Protein AF-A0A377CZT5-F1 (afdb_monomer_lite)

InterPro domains:
  IPR037952 Sensor histidine kinase TorS, sensor domain [PF21689] (36-203)
  IPR037952 Sensor histidine kinase TorS, sensor domain [cd16172] (36-197)
  IPR038188 TorS, sensor domain superfamily [G3DSA:1.20.58.920] (28-210)

Structure (mmCIF, N/CA/C/O backbone):
data_AF-A0A377CZT5-F1
#
_entry.id   AF-A0A377CZT5-F1
#
loop_
_atom_site.group_PDB
_atom_site.id
_atom_site.type_symbol
_atom_site.label_atom_id
_atom_site.label_alt_id
_atom_site.label_comp_id
_atom_site.label_asym_id
_atom_site.label_entity_id
_atom_site.label_seq_id
_atom_site.pdbx_PDB_ins_code
_atom_site.Cartn_x
_atom_site.Cartn_y
_atom_site.Cartn_z
_atom_site.occupancy
_atom_site.B_iso_or_equiv
_atom_site.auth_seq_id
_atom_site.auth_comp_id
_atom_site.auth_asym_id
_atom_site.auth_atom_id
_atom_site.pdbx_PDB_model_num
ATOM 1 N N . MET A 1 1 ? 57.736 29.768 -57.135 1.00 32.84 1 MET A N 1
ATOM 2 C CA . MET A 1 1 ? 56.485 30.402 -57.601 1.00 32.84 1 MET A CA 1
ATOM 3 C C . MET A 1 1 ? 55.458 29.306 -57.794 1.00 32.84 1 MET A C 1
ATOM 5 O O . MET A 1 1 ? 55.763 28.310 -58.433 1.00 32.84 1 MET A O 1
ATOM 9 N N . VAL A 1 2 ? 54.318 29.454 -57.130 1.00 37.72 2 VAL A N 1
ATOM 10 C CA . VAL A 1 2 ? 53.234 28.471 -57.037 1.00 37.72 2 VAL A CA 1
ATOM 11 C C . VAL A 1 2 ? 52.466 28.417 -58.359 1.00 37.72 2 VAL A C 1
ATOM 13 O O . VAL A 1 2 ? 52.084 29.463 -58.876 1.00 37.72 2 VAL A O 1
ATOM 16 N N . GLN A 1 3 ? 52.211 27.211 -58.870 1.00 33.25 3 GLN A N 1
ATOM 17 C CA . GLN A 1 3 ? 51.124 26.927 -59.812 1.00 33.25 3 GLN A CA 1
ATOM 18 C C . GLN A 1 3 ? 50.383 25.644 -59.387 1.00 33.25 3 GLN A C 1
ATOM 20 O O . GLN A 1 3 ? 50.970 24.809 -58.696 1.00 33.25 3 GLN A O 1
ATOM 25 N N . PRO A 1 4 ? 49.080 25.535 -59.705 1.00 43.62 4 PRO A N 1
ATOM 26 C CA . PRO A 1 4 ? 48.096 24.842 -58.880 1.00 43.62 4 PRO A CA 1
ATOM 27 C C . PRO A 1 4 ? 47.829 23.407 -59.355 1.00 43.62 4 PRO A C 1
ATOM 29 O O . PRO A 1 4 ? 47.698 23.153 -60.550 1.00 43.62 4 PRO A O 1
ATOM 32 N N . ALA A 1 5 ? 47.681 22.469 -58.417 1.00 37.25 5 ALA A N 1
ATOM 33 C CA . ALA A 1 5 ? 47.227 21.115 -58.719 1.00 37.25 5 ALA A CA 1
ATOM 34 C C . ALA A 1 5 ? 45.703 21.008 -58.532 1.00 37.25 5 ALA A C 1
ATOM 36 O O . ALA A 1 5 ? 45.188 21.001 -57.418 1.00 37.25 5 ALA A O 1
ATOM 37 N N . LEU A 1 6 ? 45.024 20.995 -59.681 1.00 31.48 6 LEU A N 1
ATOM 38 C CA . LEU A 1 6 ? 43.717 20.419 -60.017 1.00 31.48 6 LEU A CA 1
ATOM 39 C C . LEU A 1 6 ? 42.903 19.743 -58.895 1.00 31.48 6 LEU A C 1
ATOM 41 O O . LEU A 1 6 ? 43.259 18.692 -58.368 1.00 31.48 6 LEU A O 1
ATOM 45 N N . TYR A 1 7 ? 41.706 20.289 -58.674 1.00 33.28 7 TYR A N 1
ATOM 46 C CA . TYR A 1 7 ? 40.573 19.596 -58.067 1.00 33.28 7 TYR A CA 1
ATOM 47 C C . TYR A 1 7 ? 40.138 18.420 -58.962 1.00 33.28 7 TYR A C 1
ATOM 49 O O . TYR A 1 7 ? 39.712 18.628 -60.097 1.00 33.28 7 TYR A O 1
ATOM 57 N N . GLN A 1 8 ? 40.226 17.192 -58.446 1.00 35.06 8 GLN A N 1
ATOM 58 C CA . GLN A 1 8 ? 39.554 16.011 -58.997 1.00 35.06 8 GLN A CA 1
ATOM 59 C C . GLN A 1 8 ? 38.383 15.629 -58.073 1.00 35.06 8 GLN A C 1
ATOM 61 O O . GLN A 1 8 ? 38.626 15.238 -56.928 1.00 35.06 8 GLN A O 1
ATOM 66 N N . PRO A 1 9 ? 37.117 15.713 -58.522 1.00 40.75 9 PRO A N 1
ATOM 67 C CA . PRO A 1 9 ? 35.989 15.165 -57.783 1.00 40.75 9 PRO A CA 1
ATOM 68 C C . PRO A 1 9 ? 35.895 13.661 -58.073 1.00 40.75 9 PRO A C 1
ATOM 70 O O . PRO A 1 9 ? 35.812 13.261 -59.231 1.00 40.75 9 PRO A O 1
ATOM 73 N N . GLY A 1 10 ? 35.903 12.816 -57.036 1.00 40.91 10 GLY A N 1
ATOM 74 C CA . GLY A 1 10 ? 35.567 11.389 -57.190 1.00 40.91 10 GLY A CA 1
ATOM 75 C C . GLY A 1 10 ? 36.453 10.367 -56.474 1.00 40.91 10 GLY A C 1
ATOM 76 O O . GLY A 1 10 ? 36.227 9.170 -56.632 1.00 40.91 10 GLY A O 1
ATOM 77 N N . GLY A 1 11 ? 37.435 10.776 -55.669 1.00 32.53 11 GLY A N 1
ATOM 78 C CA . GLY A 1 11 ? 38.214 9.830 -54.865 1.00 32.53 11 GLY A CA 1
ATOM 79 C C . GLY A 1 11 ? 37.442 9.376 -53.626 1.00 32.53 11 GLY A C 1
ATOM 80 O O . GLY A 1 11 ? 37.364 10.125 -52.653 1.00 32.53 11 GLY A O 1
ATOM 81 N N . LYS A 1 12 ? 36.899 8.149 -53.623 1.00 44.44 12 LYS A N 1
ATOM 82 C CA . LYS A 1 12 ? 36.539 7.465 -52.370 1.00 44.44 12 LYS A CA 1
ATOM 83 C C . LYS A 1 12 ? 37.802 7.434 -51.506 1.00 44.44 12 LYS A C 1
ATOM 85 O O . LYS A 1 12 ? 38.770 6.771 -51.876 1.00 44.44 12 LYS A O 1
ATOM 90 N N . ARG A 1 13 ? 37.827 8.196 -50.407 1.00 50.91 13 ARG A N 1
ATOM 91 C CA . ARG A 1 13 ? 38.933 8.149 -49.443 1.00 50.91 13 ARG A CA 1
ATOM 92 C C . ARG A 1 13 ? 39.043 6.703 -48.965 1.00 50.91 13 ARG A C 1
ATOM 94 O O . ARG A 1 13 ? 38.102 6.188 -48.371 1.00 50.91 13 ARG A O 1
ATOM 101 N N . GLN A 1 14 ? 40.156 6.041 -49.264 1.00 46.41 14 GLN A N 1
ATOM 102 C CA . GLN A 1 14 ? 40.489 4.765 -48.640 1.00 46.41 14 GLN A CA 1
ATOM 103 C C . GLN A 1 14 ? 40.812 5.078 -47.176 1.00 46.41 14 GLN A C 1
ATOM 105 O O . GLN A 1 14 ? 41.935 5.463 -46.860 1.00 46.41 14 GLN A O 1
ATOM 110 N N . HIS A 1 15 ? 39.807 5.027 -46.302 1.00 53.25 15 HIS A N 1
ATOM 111 C CA . HIS A 1 15 ? 40.033 5.132 -44.865 1.00 53.25 15 HIS A CA 1
ATOM 112 C C . HIS A 1 15 ? 40.860 3.917 -44.433 1.00 53.25 15 HIS A C 1
ATOM 114 O O . HIS A 1 15 ? 40.462 2.773 -44.654 1.00 53.25 15 HIS A O 1
ATOM 120 N N . SER A 1 16 ? 42.036 4.166 -43.852 1.00 57.94 16 SER A N 1
ATOM 121 C CA . SER A 1 16 ? 42.823 3.123 -43.198 1.00 57.94 16 SER A CA 1
ATOM 122 C C . SER A 1 16 ? 41.981 2.490 -42.089 1.00 57.94 16 SER A C 1
ATOM 124 O O . SER A 1 16 ? 41.219 3.190 -41.419 1.00 57.94 16 SER A O 1
ATOM 126 N N . GLY A 1 17 ? 42.129 1.182 -41.852 1.00 59.97 17 GLY A N 1
ATOM 127 C CA . GLY A 1 17 ? 41.406 0.494 -40.776 1.00 59.97 17 GLY A CA 1
ATOM 128 C C . GLY A 1 17 ? 41.559 1.207 -39.427 1.00 59.97 17 GLY A C 1
ATOM 129 O O . GLY A 1 17 ? 40.585 1.355 -38.699 1.00 59.97 17 GLY A O 1
ATOM 130 N N . ILE A 1 18 ? 42.746 1.755 -39.141 1.00 60.56 18 ILE A N 1
ATOM 131 C CA . ILE A 1 18 ? 43.045 2.504 -37.909 1.00 60.56 18 ILE A CA 1
ATOM 132 C C . ILE A 1 18 ? 42.236 3.813 -37.817 1.00 60.56 18 ILE A C 1
ATOM 134 O O . ILE A 1 18 ? 41.710 4.123 -36.747 1.00 60.56 18 ILE A O 1
ATOM 138 N N . ASP A 1 19 ? 42.069 4.540 -38.927 1.00 62.62 19 ASP A N 1
ATOM 139 C CA . ASP A 1 19 ? 41.274 5.777 -38.965 1.00 62.62 19 ASP A CA 1
ATOM 140 C C . ASP A 1 19 ? 39.783 5.471 -38.765 1.00 62.62 19 ASP A C 1
ATOM 142 O O . ASP A 1 19 ? 39.106 6.131 -37.980 1.00 62.62 19 ASP A O 1
ATOM 146 N N . SER A 1 20 ? 39.289 4.392 -39.384 1.00 63.91 20 SER A N 1
ATOM 147 C CA . SER A 1 20 ? 37.902 3.940 -39.231 1.00 63.91 20 SER A CA 1
ATOM 148 C C . SER A 1 20 ? 37.577 3.465 -37.804 1.00 63.91 20 SER A C 1
ATOM 150 O O . SER A 1 20 ? 36.476 3.710 -37.305 1.00 63.91 20 SER A O 1
ATOM 152 N N . TYR A 1 21 ? 38.520 2.814 -37.108 1.00 67.50 21 TYR A N 1
ATOM 153 C CA . TYR A 1 21 ? 38.338 2.410 -35.707 1.00 67.50 21 TYR A CA 1
ATOM 154 C C . TYR A 1 21 ? 38.273 3.608 -34.757 1.00 67.50 21 TYR A C 1
ATOM 156 O O . TYR A 1 21 ? 37.441 3.615 -33.849 1.00 67.50 21 TYR A O 1
ATOM 164 N N . HIS A 1 22 ? 39.115 4.624 -34.944 1.00 70.06 22 HIS A N 1
ATOM 165 C CA . HIS A 1 22 ? 39.090 5.812 -34.089 1.00 70.06 22 HIS A CA 1
ATOM 166 C C . HIS A 1 22 ? 37.869 6.700 -34.340 1.00 70.06 22 HIS A C 1
ATOM 168 O O . HIS A 1 22 ? 37.322 7.263 -33.389 1.00 70.06 22 HIS A O 1
ATOM 174 N N . GLU A 1 23 ? 37.430 6.801 -35.593 1.00 72.38 23 GLU A N 1
ATOM 175 C CA . GLU A 1 23 ? 36.318 7.662 -35.993 1.00 72.38 23 GLU A CA 1
ATOM 176 C C . GLU A 1 23 ? 34.946 7.031 -35.689 1.00 72.38 23 GLU A C 1
ATOM 178 O O . GLU A 1 23 ? 34.038 7.738 -35.251 1.00 72.38 23 GLU A O 1
ATOM 183 N N . TYR A 1 24 ? 34.809 5.702 -35.810 1.00 71.44 24 TYR A N 1
ATOM 184 C CA . TYR A 1 24 ? 33.517 5.012 -35.666 1.00 71.44 24 TYR A CA 1
ATOM 185 C C . TYR A 1 24 ? 33.517 3.869 -34.637 1.00 71.44 24 TYR A C 1
ATOM 187 O O . TYR A 1 24 ? 32.561 3.742 -33.872 1.00 71.44 24 TYR A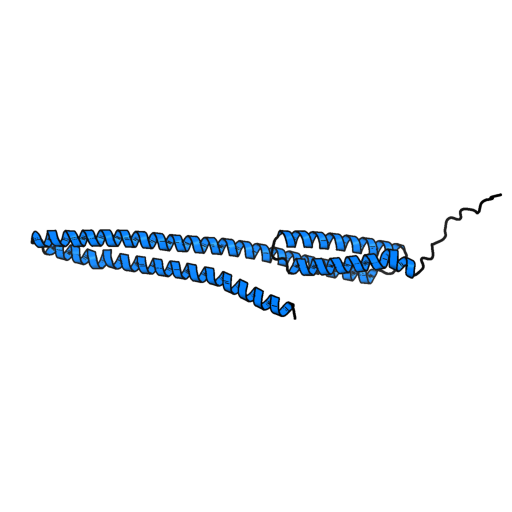 O 1
ATOM 195 N N . GLY A 1 25 ? 34.589 3.078 -34.532 1.00 69.38 25 GLY A N 1
ATOM 196 C CA . GLY A 1 25 ? 34.663 1.919 -33.622 1.00 69.38 25 GLY A CA 1
ATOM 197 C C . GLY A 1 25 ? 34.716 2.274 -32.127 1.00 69.38 25 GLY A C 1
ATOM 198 O O . GLY A 1 25 ? 33.894 1.810 -31.335 1.00 69.38 25 GLY A O 1
ATOM 199 N N . ALA A 1 26 ? 35.638 3.150 -31.723 1.00 71.69 26 ALA A N 1
ATOM 200 C CA . ALA A 1 26 ? 35.791 3.574 -30.328 1.00 71.69 26 ALA A CA 1
ATOM 201 C C . ALA A 1 26 ? 34.537 4.285 -29.757 1.00 71.69 26 ALA A C 1
ATOM 203 O O . ALA A 1 26 ? 34.182 4.053 -28.592 1.00 71.69 26 ALA A O 1
ATOM 204 N N . PRO A 1 27 ? 33.816 5.122 -30.531 1.00 74.75 27 PRO A N 1
ATOM 205 C CA . PRO A 1 27 ? 32.513 5.645 -30.127 1.00 74.75 27 PRO A CA 1
ATOM 206 C C . PRO A 1 27 ? 31.440 4.571 -29.898 1.00 74.75 27 PRO A C 1
ATOM 208 O O . PRO A 1 27 ? 30.701 4.689 -28.916 1.00 74.75 27 PRO A O 1
ATOM 211 N N . VAL A 1 28 ? 31.367 3.533 -30.744 1.00 72.69 28 VAL A N 1
ATOM 212 C CA . VAL A 1 28 ? 30.396 2.428 -30.602 1.00 72.69 28 VAL A CA 1
ATOM 213 C C . VAL A 1 28 ? 30.645 1.662 -29.306 1.00 72.69 28 VAL A C 1
ATOM 215 O O . VAL A 1 28 ? 29.725 1.508 -28.503 1.00 72.69 28 VAL A O 1
ATOM 218 N N . GLU A 1 29 ? 31.891 1.270 -29.029 1.00 73.56 29 GLU A N 1
ATOM 219 C CA . GLU A 1 29 ? 32.239 0.552 -27.794 1.00 73.56 29 GLU A CA 1
ATOM 220 C C . GLU A 1 29 ? 31.946 1.365 -26.529 1.00 73.56 29 GLU A C 1
ATOM 222 O O . GLU A 1 29 ? 31.517 0.829 -25.501 1.00 73.56 29 GLU A O 1
ATOM 227 N N . ARG A 1 30 ? 32.198 2.679 -26.567 1.00 70.50 30 ARG A N 1
ATOM 228 C CA . ARG A 1 30 ? 31.894 3.562 -25.436 1.00 70.50 30 ARG A CA 1
ATOM 229 C C . ARG A 1 30 ? 30.386 3.651 -25.212 1.00 70.50 30 ARG A C 1
ATOM 231 O O . ARG A 1 30 ? 29.945 3.613 -24.065 1.00 70.50 30 ARG A O 1
ATOM 238 N N . SER A 1 31 ? 29.604 3.758 -26.282 1.00 72.62 31 SER A N 1
ATOM 239 C CA . SER A 1 31 ? 28.145 3.807 -26.193 1.00 72.62 31 SER A CA 1
ATOM 240 C C . SER A 1 31 ? 27.534 2.487 -25.726 1.00 72.62 31 SER A C 1
ATOM 242 O O . SER A 1 31 ? 26.644 2.513 -24.879 1.00 72.62 31 SER A O 1
ATOM 244 N N . GLN A 1 32 ? 28.069 1.344 -26.160 1.00 73.44 32 GLN A N 1
ATOM 245 C CA . GLN A 1 32 ? 27.663 0.030 -25.655 1.00 73.44 32 GLN A CA 1
ATOM 246 C C . GLN A 1 32 ? 27.946 -0.118 -24.157 1.00 73.44 32 GLN A C 1
ATOM 248 O O . GLN A 1 32 ? 27.053 -0.502 -23.407 1.00 73.44 32 GLN A O 1
ATOM 253 N N . ARG A 1 33 ? 29.144 0.263 -23.688 1.00 74.44 33 ARG A N 1
ATOM 254 C CA . ARG A 1 33 ? 29.489 0.229 -22.253 1.00 74.44 33 ARG A CA 1
ATOM 255 C C . ARG A 1 33 ? 28.596 1.126 -21.397 1.00 74.44 33 ARG A C 1
ATOM 257 O O . ARG A 1 33 ? 28.210 0.754 -20.293 1.00 74.44 33 ARG A O 1
ATOM 264 N N . LEU A 1 34 ? 28.255 2.313 -21.893 1.00 64.62 34 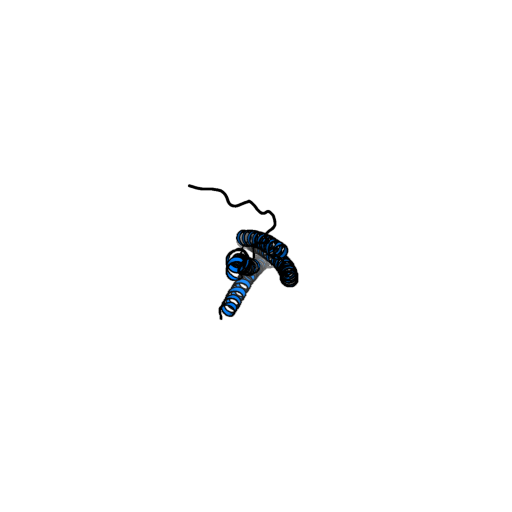LEU A N 1
ATOM 265 C CA . LEU A 1 34 ? 27.331 3.206 -21.193 1.00 64.62 34 LEU A CA 1
ATOM 266 C C . LEU A 1 34 ? 25.893 2.667 -21.215 1.00 64.62 34 LEU A C 1
ATOM 268 O O . LEU A 1 34 ? 25.171 2.840 -20.236 1.00 64.62 34 LEU A O 1
ATOM 272 N N . GLY A 1 35 ? 25.492 1.991 -22.294 1.00 68.31 35 GLY A N 1
ATOM 273 C CA . GLY A 1 35 ? 24.201 1.316 -22.410 1.00 68.31 35 GLY A CA 1
ATOM 274 C C . GLY A 1 35 ? 24.060 0.138 -21.445 1.00 68.31 35 GLY A C 1
ATOM 275 O O . GLY A 1 35 ? 23.051 0.046 -20.751 1.00 68.31 35 GLY A O 1
ATOM 276 N N . THR A 1 36 ? 25.080 -0.717 -21.319 1.00 72.81 36 THR A N 1
ATOM 277 C CA . THR A 1 36 ? 25.069 -1.840 -20.363 1.00 72.81 36 THR A CA 1
ATOM 278 C C . THR A 1 36 ? 25.077 -1.359 -18.914 1.00 72.81 36 THR A C 1
ATOM 280 O O . THR A 1 36 ? 24.367 -1.913 -18.078 1.00 72.81 36 THR A O 1
ATOM 283 N N . PHE A 1 37 ? 25.799 -0.278 -18.613 1.00 74.12 37 PHE A N 1
ATOM 284 C CA . PHE A 1 37 ? 25.747 0.354 -17.297 1.00 74.12 37 PHE A CA 1
ATOM 285 C C . PHE A 1 37 ? 24.361 0.945 -16.990 1.00 74.12 37 PHE A C 1
ATOM 287 O O . PHE A 1 37 ? 23.815 0.719 -15.909 1.00 74.12 37 PHE A O 1
ATOM 294 N N . ALA A 1 38 ? 23.758 1.679 -17.930 1.00 70.56 38 ALA A N 1
ATOM 295 C CA . ALA A 1 38 ? 22.414 2.233 -17.757 1.00 70.56 38 ALA A CA 1
ATOM 296 C C . ALA A 1 38 ? 21.361 1.123 -17.595 1.00 70.56 38 ALA A C 1
ATOM 298 O O . ALA A 1 38 ? 20.504 1.222 -16.724 1.00 70.56 38 ALA A O 1
ATOM 299 N N . ALA A 1 39 ? 21.475 0.036 -18.362 1.00 75.75 39 ALA A N 1
ATOM 300 C CA . ALA A 1 39 ? 20.640 -1.158 -18.256 1.00 75.75 39 ALA A CA 1
ATOM 301 C C . ALA A 1 39 ? 20.678 -1.793 -16.858 1.00 75.75 39 ALA A C 1
ATOM 303 O O . ALA A 1 39 ? 19.631 -1.994 -16.245 1.00 75.75 39 ALA A O 1
ATOM 304 N N . GLN A 1 40 ? 21.880 -2.053 -16.332 1.00 78.62 40 GLN A N 1
ATOM 305 C CA . GLN A 1 40 ? 22.060 -2.625 -14.993 1.00 78.62 40 GLN A CA 1
ATOM 306 C C . GLN A 1 40 ? 21.479 -1.716 -13.903 1.00 78.62 40 GLN A C 1
ATOM 308 O O . GLN A 1 40 ? 20.845 -2.181 -12.954 1.00 78.62 40 GLN A O 1
ATOM 313 N N . ASN A 1 41 ? 21.660 -0.403 -14.044 1.00 76.19 41 ASN A N 1
ATOM 314 C CA . ASN A 1 41 ? 21.112 0.556 -13.093 1.00 76.19 41 ASN A CA 1
ATOM 315 C C . ASN A 1 41 ? 19.594 0.730 -13.225 1.00 76.19 41 ASN A C 1
ATOM 317 O O . ASN A 1 41 ? 18.933 1.000 -12.226 1.00 76.19 41 ASN A O 1
ATOM 321 N N . LEU A 1 42 ? 19.027 0.559 -14.420 1.00 79.94 42 LEU A N 1
ATOM 322 C CA . LEU A 1 42 ? 17.585 0.610 -14.659 1.00 79.94 42 LEU A CA 1
ATOM 323 C C . LEU A 1 42 ? 16.871 -0.553 -13.955 1.00 79.94 42 LEU A C 1
ATOM 325 O O . LEU A 1 42 ? 15.871 -0.342 -13.271 1.00 79.94 42 LEU A O 1
ATOM 329 N N . THR A 1 43 ? 17.416 -1.769 -14.056 1.00 77.12 43 THR A N 1
ATOM 330 C CA . THR A 1 43 ? 16.866 -2.969 -13.399 1.00 77.12 43 THR A CA 1
ATOM 331 C C . THR A 1 43 ? 17.001 -2.927 -11.876 1.00 77.12 43 THR A C 1
ATOM 333 O O . THR A 1 43 ? 16.141 -3.422 -11.134 1.00 77.12 43 THR A O 1
ATOM 336 N N . SER A 1 44 ? 18.062 -2.284 -11.393 1.00 77.56 44 SER A N 1
ATOM 337 C CA . SER A 1 44 ? 18.382 -2.162 -9.968 1.00 77.56 44 SER A CA 1
ATOM 338 C C . SER A 1 44 ? 17.894 -0.855 -9.345 1.00 77.56 44 SER A C 1
ATOM 340 O O . SER A 1 44 ? 18.154 -0.615 -8.174 1.00 77.56 44 SER A O 1
ATOM 342 N N . ALA A 1 45 ? 17.163 -0.018 -10.089 1.00 83.75 45 ALA A N 1
ATOM 343 C CA . ALA A 1 45 ? 16.712 1.274 -9.591 1.00 83.75 45 ALA A CA 1
ATOM 344 C C . ALA A 1 45 ? 15.839 1.123 -8.334 1.00 83.75 45 ALA A C 1
ATOM 346 O O . ALA A 1 45 ? 14.833 0.400 -8.327 1.00 83.75 45 ALA A O 1
ATOM 347 N N . ASP A 1 46 ? 16.226 1.840 -7.279 1.00 80.31 46 ASP A N 1
ATOM 348 C CA . ASP A 1 46 ? 15.534 1.839 -5.987 1.00 80.31 46 ASP A CA 1
ATOM 349 C C . ASP A 1 46 ? 14.542 2.988 -5.825 1.00 80.31 46 ASP A C 1
ATOM 351 O O . ASP A 1 46 ? 13.692 2.951 -4.936 1.00 80.31 46 ASP A O 1
ATOM 355 N N . ASN A 1 47 ? 14.617 3.993 -6.695 1.00 85.88 47 ASN 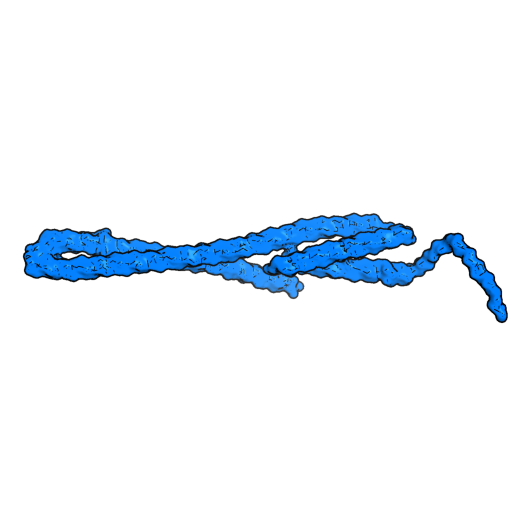A N 1
ATOM 356 C CA . ASN A 1 47 ? 13.694 5.115 -6.710 1.00 85.88 47 ASN A CA 1
ATOM 357 C C . ASN A 1 47 ? 13.375 5.565 -8.138 1.00 85.88 47 ASN A C 1
ATOM 359 O O . ASN A 1 47 ? 14.138 5.335 -9.079 1.00 85.88 47 ASN A O 1
ATOM 363 N N . GLU A 1 48 ? 12.247 6.259 -8.255 1.00 88.38 48 GLU A N 1
ATOM 364 C CA . GLU A 1 48 ? 11.693 6.751 -9.515 1.00 88.38 48 GLU A CA 1
ATOM 365 C C . GLU A 1 48 ? 12.663 7.669 -10.268 1.00 88.38 48 GLU A C 1
ATOM 367 O O . GLU A 1 48 ? 12.836 7.550 -11.477 1.00 88.38 48 GLU A O 1
ATOM 372 N N . LYS A 1 49 ? 13.371 8.552 -9.555 1.00 89.88 49 LYS A N 1
ATOM 373 C CA . LYS A 1 49 ? 14.315 9.497 -10.167 1.00 89.88 49 LYS A CA 1
ATOM 374 C C . LYS A 1 49 ? 15.470 8.771 -10.859 1.00 89.88 49 LYS A C 1
ATOM 376 O O . LYS A 1 49 ? 15.841 9.132 -11.974 1.00 89.88 49 LYS A O 1
ATOM 381 N N . MET A 1 50 ? 16.031 7.754 -10.206 1.00 86.75 50 MET A N 1
ATOM 382 C CA . MET A 1 50 ? 17.083 6.915 -10.773 1.00 86.75 50 MET A CA 1
ATOM 383 C C . MET A 1 50 ? 16.554 6.110 -11.960 1.00 86.75 50 MET A C 1
ATOM 385 O O . MET A 1 50 ? 17.190 6.108 -13.009 1.00 86.75 50 MET A O 1
ATOM 389 N N . TRP A 1 51 ? 15.376 5.496 -11.831 1.00 90.69 51 TRP A N 1
ATOM 390 C CA . TRP A 1 51 ? 14.738 4.758 -12.922 1.00 90.69 51 TRP A CA 1
ATOM 391 C C . TRP A 1 51 ? 14.522 5.639 -14.166 1.00 90.69 51 TRP A C 1
ATOM 393 O O . TRP A 1 51 ? 14.974 5.286 -15.255 1.00 90.69 51 TRP A O 1
ATOM 403 N N . GLN A 1 52 ? 13.954 6.838 -14.004 1.00 89.31 52 GLN A N 1
ATOM 404 C CA . GLN A 1 52 ? 13.749 7.788 -15.103 1.00 89.31 52 GLN A CA 1
ATOM 405 C C . GLN A 1 52 ? 15.066 8.267 -15.723 1.00 89.31 52 GLN A C 1
ATOM 407 O O . GLN A 1 52 ? 15.181 8.352 -16.948 1.00 89.31 52 GLN A O 1
ATOM 412 N N . ALA A 1 53 ? 16.065 8.595 -14.897 1.00 88.75 53 ALA A N 1
ATOM 413 C CA . ALA A 1 53 ? 17.365 9.056 -15.378 1.00 88.75 53 ALA A CA 1
ATOM 414 C C . ALA A 1 53 ? 18.064 7.981 -16.221 1.00 88.75 53 ALA A C 1
ATOM 416 O O . ALA A 1 53 ? 18.546 8.274 -17.317 1.00 88.75 53 ALA A O 1
ATOM 417 N N . GLN A 1 54 ? 18.059 6.734 -15.747 1.00 86.00 54 GLN A N 1
ATOM 418 C CA . GLN A 1 54 ? 18.686 5.617 -16.450 1.00 86.00 54 GLN A CA 1
ATOM 419 C C . GLN A 1 54 ? 17.908 5.213 -17.701 1.00 86.00 54 GLN A C 1
ATOM 421 O O . GLN A 1 54 ? 18.523 4.932 -18.727 1.00 86.00 54 GLN A O 1
ATOM 426 N N . GLY A 1 55 ? 16.574 5.286 -17.673 1.00 89.00 55 GLY A N 1
ATOM 427 C CA . GLY A 1 55 ? 15.745 5.076 -18.861 1.00 89.00 55 GLY A CA 1
ATOM 428 C C . GLY A 1 55 ? 16.058 6.091 -19.963 1.00 89.00 55 GLY A C 1
ATOM 429 O O . GLY A 1 55 ? 16.272 5.715 -21.113 1.00 89.00 55 GLY A O 1
ATOM 430 N N . ARG A 1 56 ? 16.185 7.380 -19.614 1.00 89.19 56 ARG A N 1
ATOM 431 C CA . ARG A 1 56 ? 16.587 8.433 -20.568 1.00 89.19 56 ARG A CA 1
ATOM 432 C C . ARG A 1 56 ? 17.999 8.217 -21.107 1.00 89.19 56 ARG A C 1
ATOM 434 O O . ARG A 1 56 ? 18.222 8.388 -22.305 1.00 89.19 56 ARG A O 1
ATOM 441 N N . MET A 1 57 ? 18.940 7.843 -20.240 1.00 87.75 57 MET A N 1
ATOM 442 C CA . MET A 1 57 ? 20.319 7.561 -20.638 1.00 87.75 57 MET A CA 1
ATOM 443 C C . MET A 1 57 ? 20.391 6.380 -21.609 1.00 87.75 57 MET A C 1
ATOM 445 O O . MET A 1 57 ? 21.095 6.468 -22.613 1.00 87.75 57 MET A O 1
ATOM 449 N N . LEU A 1 58 ? 19.630 5.314 -21.356 1.00 86.56 58 LEU A N 1
ATOM 450 C CA . LEU A 1 58 ? 19.562 4.152 -22.234 1.00 86.56 58 LEU A CA 1
ATOM 451 C C . LEU A 1 58 ? 19.031 4.526 -23.625 1.00 86.56 58 LEU A C 1
ATOM 453 O O . LEU A 1 58 ? 19.663 4.198 -24.629 1.00 86.56 58 LEU A O 1
ATOM 457 N N . THR A 1 59 ? 17.929 5.279 -23.689 1.00 86.56 59 THR A N 1
ATOM 458 C CA . THR A 1 59 ? 17.363 5.760 -24.959 1.00 86.56 59 THR A CA 1
ATOM 459 C C . THR A 1 59 ? 18.363 6.620 -25.731 1.00 86.56 59 THR A C 1
ATOM 461 O O . THR A 1 59 ? 18.539 6.441 -26.934 1.00 86.56 59 THR A O 1
ATOM 464 N N . ALA A 1 60 ? 19.074 7.521 -25.046 1.00 87.56 60 ALA A N 1
ATOM 465 C CA . ALA A 1 60 ? 20.097 8.352 -25.676 1.00 87.56 60 ALA A CA 1
ATOM 466 C C . ALA A 1 60 ? 21.272 7.524 -26.232 1.00 87.56 60 ALA A C 1
ATOM 468 O O . ALA A 1 60 ? 21.783 7.836 -27.309 1.00 87.56 60 ALA A O 1
ATOM 469 N N . GLN A 1 61 ? 21.691 6.459 -25.536 1.00 85.00 61 GLN A N 1
ATOM 470 C CA . GLN A 1 61 ? 22.742 5.565 -26.034 1.00 85.00 61 GLN A CA 1
ATOM 471 C C . GLN A 1 61 ? 22.281 4.735 -27.232 1.00 85.00 61 GLN A C 1
ATOM 473 O O . GLN A 1 61 ? 23.031 4.629 -28.197 1.00 85.00 61 GLN A O 1
ATOM 478 N N . SER A 1 62 ? 21.052 4.212 -27.211 1.00 85.38 62 SER A N 1
ATOM 479 C CA . SER A 1 62 ? 20.468 3.478 -28.343 1.00 85.38 62 SER A CA 1
ATOM 480 C C . SER A 1 62 ? 20.421 4.346 -29.609 1.00 85.38 62 SER A C 1
ATOM 482 O O . SER A 1 62 ? 20.870 3.921 -30.673 1.00 85.38 62 SER A O 1
ATOM 484 N N . LEU A 1 63 ? 20.000 5.613 -29.493 1.00 89.00 63 LEU A N 1
ATOM 485 C CA . LEU A 1 63 ? 20.025 6.565 -30.614 1.00 89.00 63 LEU A CA 1
ATOM 486 C C . LEU A 1 63 ? 21.443 6.797 -31.153 1.00 89.00 63 LEU A C 1
ATOM 488 O O . LEU A 1 63 ? 21.653 6.838 -32.364 1.00 89.00 63 LEU A O 1
ATOM 492 N N . LYS A 1 64 ? 22.428 6.925 -30.258 1.00 88.06 64 LYS A N 1
ATOM 493 C CA . LYS A 1 64 ? 23.826 7.125 -30.646 1.00 88.06 64 LYS A CA 1
ATOM 494 C C . LYS A 1 64 ? 24.421 5.898 -31.341 1.00 88.06 64 LYS A C 1
ATOM 496 O O . LYS A 1 64 ? 25.144 6.067 -32.318 1.00 88.06 64 LYS A O 1
ATOM 501 N N . ILE A 1 65 ? 24.115 4.688 -30.871 1.00 86.19 65 ILE A N 1
ATOM 502 C CA . ILE A 1 65 ? 24.551 3.442 -31.519 1.00 86.19 65 ILE A CA 1
ATOM 503 C C . ILE A 1 65 ? 23.949 3.351 -32.922 1.00 86.19 65 ILE A C 1
ATOM 505 O O . ILE A 1 65 ? 24.687 3.135 -33.876 1.00 86.19 65 ILE A O 1
ATOM 509 N N . ASN A 1 66 ? 22.647 3.605 -33.066 1.00 88.19 66 ASN A N 1
ATOM 510 C CA . ASN A 1 66 ? 21.973 3.568 -34.363 1.00 88.19 66 ASN A CA 1
ATOM 511 C C . ASN A 1 66 ? 22.570 4.568 -35.372 1.00 88.19 66 ASN A C 1
ATOM 513 O O . ASN A 1 66 ? 22.816 4.206 -36.521 1.00 88.19 66 ASN A O 1
ATOM 517 N N . ALA A 1 67 ? 22.894 5.793 -34.942 1.00 89.06 67 ALA A N 1
ATOM 518 C CA . ALA A 1 67 ? 23.562 6.776 -35.799 1.00 89.06 67 ALA A CA 1
ATOM 519 C C . ALA A 1 67 ? 24.976 6.335 -36.231 1.00 89.06 67 ALA A C 1
ATOM 521 O O . ALA A 1 67 ? 25.372 6.546 -37.377 1.00 89.06 67 ALA A O 1
ATOM 522 N N . LEU A 1 68 ? 25.736 5.700 -35.331 1.00 89.00 68 LEU A N 1
ATOM 523 C CA . LEU A 1 68 ? 27.078 5.192 -35.635 1.00 89.00 68 LEU A CA 1
ATOM 524 C C . LEU A 1 68 ? 27.041 3.993 -36.590 1.00 89.00 68 LEU A C 1
ATOM 526 O O . LEU A 1 68 ? 27.860 3.923 -37.504 1.00 89.00 68 LEU A O 1
ATOM 530 N N . LEU A 1 69 ? 26.085 3.076 -36.413 1.00 87.50 69 LEU A N 1
ATOM 531 C CA . LEU A 1 69 ? 25.880 1.950 -37.328 1.00 87.50 69 LEU A CA 1
ATOM 532 C C . LEU A 1 69 ? 25.479 2.440 -38.723 1.00 87.50 69 LEU A C 1
ATOM 534 O O . LEU A 1 69 ? 26.021 1.966 -39.717 1.00 87.50 69 LEU A O 1
ATOM 538 N N . GLN A 1 70 ? 24.622 3.459 -38.809 1.00 89.56 70 GLN A N 1
ATOM 539 C CA . GLN A 1 70 ? 24.285 4.070 -40.092 1.00 89.56 70 GLN A CA 1
ATOM 540 C C . GLN A 1 70 ? 25.517 4.672 -40.790 1.00 89.56 70 GLN A C 1
ATOM 542 O O . GLN A 1 70 ? 25.719 4.421 -41.977 1.00 89.56 70 GLN A O 1
ATOM 547 N N . ALA A 1 71 ? 26.357 5.421 -40.069 1.00 88.12 71 ALA A N 1
ATOM 548 C CA . ALA A 1 71 ? 27.571 6.009 -40.640 1.00 88.12 71 ALA A CA 1
ATOM 549 C C . ALA A 1 71 ? 28.563 4.938 -41.133 1.00 88.12 71 ALA A C 1
ATOM 551 O O . ALA A 1 71 ? 29.127 5.065 -42.218 1.00 88.12 71 ALA A O 1
ATOM 552 N N . LEU A 1 72 ? 28.727 3.844 -40.379 1.00 87.38 72 LEU A N 1
ATOM 553 C CA . LEU A 1 72 ? 29.536 2.691 -40.791 1.00 87.38 72 LEU A CA 1
ATOM 554 C C . LEU A 1 72 ? 28.987 2.033 -42.065 1.00 87.38 72 LEU A C 1
ATOM 556 O O . LEU A 1 72 ? 29.746 1.718 -42.984 1.00 87.38 72 LEU A O 1
ATOM 560 N N . ARG A 1 73 ? 27.664 1.882 -42.163 1.00 88.44 73 ARG A N 1
ATOM 561 C CA . ARG A 1 73 ? 27.008 1.339 -43.357 1.00 88.44 73 ARG A CA 1
ATOM 562 C C . ARG A 1 73 ? 27.234 2.212 -44.589 1.00 88.44 73 ARG A C 1
ATOM 564 O O . ARG A 1 73 ? 27.514 1.695 -45.668 1.00 88.44 73 ARG A O 1
ATOM 571 N N . GLU A 1 74 ? 27.162 3.533 -44.436 1.00 88.12 74 GLU A N 1
ATOM 572 C CA . GLU A 1 74 ? 27.431 4.500 -45.512 1.00 88.12 74 GLU A CA 1
ATOM 573 C C . GLU A 1 74 ? 28.887 4.442 -46.014 1.00 88.12 74 GLU A C 1
ATOM 575 O O . GLU A 1 74 ? 29.159 4.772 -47.170 1.00 88.12 74 GLU A O 1
ATOM 580 N N . GLN A 1 75 ? 29.814 3.945 -45.191 1.00 85.88 75 GLN A N 1
ATOM 581 C CA . GLN A 1 75 ? 31.209 3.693 -45.569 1.00 85.88 75 GLN A CA 1
ATOM 582 C C . GLN A 1 75 ? 31.456 2.314 -46.195 1.00 85.88 75 GLN A C 1
ATOM 584 O O . GLN A 1 75 ? 32.568 2.036 -46.646 1.00 85.88 75 GLN A O 1
ATOM 589 N N . GLY A 1 76 ? 30.425 1.470 -46.288 1.00 86.19 76 GLY A N 1
ATOM 590 C CA . GLY A 1 76 ? 30.498 0.146 -46.906 1.00 86.19 76 GLY A CA 1
ATOM 591 C C . GLY A 1 76 ? 30.799 -1.001 -45.940 1.00 86.19 76 GLY A C 1
ATOM 592 O O . GLY A 1 76 ? 31.082 -2.103 -46.407 1.00 86.19 76 GLY A O 1
ATOM 593 N N . PHE A 1 77 ? 30.734 -0.776 -44.623 1.00 86.50 77 PHE A N 1
ATOM 594 C CA . PHE A 1 77 ? 30.774 -1.859 -43.638 1.00 86.50 77 PHE A CA 1
ATOM 595 C C . PHE A 1 77 ? 29.411 -2.558 -43.536 1.00 86.50 77 PHE A C 1
ATOM 597 O O . PHE A 1 77 ? 28.367 -1.910 -43.609 1.00 86.50 77 PHE A O 1
ATOM 604 N N . ASP A 1 78 ? 29.411 -3.876 -43.321 1.00 86.81 78 ASP A N 1
ATOM 605 C CA . ASP A 1 78 ? 28.189 -4.622 -43.003 1.00 86.81 78 ASP A CA 1
ATOM 606 C C . ASP A 1 78 ? 27.869 -4.502 -41.506 1.00 86.81 78 ASP A C 1
ATOM 608 O O . ASP A 1 78 ? 28.581 -5.032 -40.652 1.00 86.81 78 ASP A O 1
ATOM 612 N N . THR A 1 79 ? 26.795 -3.780 -41.189 1.00 88.00 79 THR A N 1
ATOM 613 C CA . THR A 1 79 ? 26.320 -3.531 -39.820 1.00 88.00 79 THR A CA 1
ATOM 614 C C . THR A 1 79 ? 25.109 -4.374 -39.434 1.00 88.00 79 THR A C 1
ATOM 616 O O . THR A 1 79 ? 24.650 -4.286 -38.294 1.00 88.00 79 THR A O 1
ATOM 619 N N . THR A 1 80 ? 24.607 -5.225 -40.335 1.00 88.25 80 THR A N 1
ATOM 620 C CA . THR A 1 80 ? 23.299 -5.891 -40.210 1.00 88.25 80 THR A CA 1
ATOM 621 C C . THR A 1 80 ? 23.166 -6.697 -38.914 1.00 88.25 80 THR A C 1
ATOM 623 O O . THR A 1 80 ? 22.172 -6.578 -38.198 1.00 88.25 80 THR A O 1
ATOM 626 N N . ALA A 1 81 ? 24.197 -7.471 -38.558 1.00 85.81 81 ALA A N 1
ATOM 627 C CA . ALA A 1 81 ? 24.197 -8.285 -37.341 1.00 85.81 81 ALA A CA 1
ATOM 628 C C . ALA A 1 81 ? 24.164 -7.437 -36.054 1.00 85.81 81 ALA A C 1
ATOM 630 O O . ALA A 1 81 ? 23.507 -7.801 -35.080 1.00 85.81 81 ALA A O 1
ATOM 631 N N . ILE A 1 82 ? 24.853 -6.291 -36.048 1.00 84.38 82 ILE A N 1
ATOM 632 C CA . ILE A 1 82 ? 24.930 -5.411 -34.875 1.00 84.38 82 ILE A CA 1
ATOM 633 C C . ILE A 1 82 ? 23.630 -4.614 -34.723 1.00 84.38 82 ILE A C 1
ATOM 635 O O . ILE A 1 82 ? 23.148 -4.453 -33.605 1.00 84.38 82 ILE A O 1
ATOM 639 N N . GLU A 1 83 ? 23.034 -4.167 -35.832 1.00 86.69 83 GLU A N 1
ATOM 640 C CA . GLU A 1 83 ? 21.715 -3.520 -35.841 1.00 86.69 83 GLU A CA 1
ATOM 641 C C . GLU A 1 83 ? 20.635 -4.460 -35.283 1.00 86.69 83 GLU A C 1
ATOM 643 O O . GLU A 1 83 ? 19.848 -4.056 -34.425 1.00 86.69 83 GLU A O 1
ATOM 648 N N . GLN A 1 84 ? 20.630 -5.732 -35.697 1.00 88.00 84 GLN A N 1
ATOM 649 C CA . GLN A 1 84 ? 19.691 -6.724 -35.167 1.00 88.00 84 GLN A CA 1
ATOM 650 C C . GLN A 1 84 ? 19.891 -6.951 -33.660 1.00 88.00 84 GLN A C 1
ATOM 652 O O . GLN A 1 84 ? 18.927 -6.932 -32.891 1.00 88.00 84 GLN A O 1
ATOM 657 N N . GLN A 1 85 ? 21.142 -7.102 -33.221 1.00 84.81 85 GLN A N 1
ATOM 658 C CA . GLN A 1 85 ? 21.453 -7.304 -31.809 1.00 84.81 85 GLN A CA 1
ATOM 659 C C . GLN A 1 85 ? 21.070 -6.091 -30.942 1.00 84.81 85 GLN A C 1
ATOM 661 O O . GLN A 1 85 ? 20.575 -6.272 -29.827 1.00 84.81 85 GLN A O 1
ATOM 666 N N . GLU A 1 86 ? 21.276 -4.863 -31.435 1.00 84.25 86 GLU A N 1
ATOM 667 C CA . GLU A 1 86 ? 20.879 -3.624 -30.750 1.00 84.25 86 GLU A CA 1
ATOM 668 C C . GLU A 1 86 ? 19.364 -3.560 -30.563 1.00 84.25 86 GLU A C 1
ATOM 670 O O . GLU A 1 86 ? 18.899 -3.287 -29.454 1.00 84.25 86 GLU A O 1
ATOM 675 N N . GLN A 1 87 ? 18.594 -3.903 -31.599 1.00 86.12 87 GLN A N 1
ATOM 676 C CA . GLN A 1 87 ? 17.136 -3.925 -31.520 1.00 86.12 87 GLN A CA 1
ATOM 677 C C . GLN A 1 87 ? 16.629 -4.929 -30.479 1.00 86.12 87 GLN A C 1
ATOM 679 O O . GLN A 1 87 ? 15.715 -4.615 -29.712 1.00 86.12 87 GLN A O 1
ATOM 684 N N . GLU A 1 88 ? 17.212 -6.128 -30.425 1.00 86.50 88 GLU A N 1
ATOM 685 C CA . GLU A 1 88 ? 16.849 -7.150 -29.437 1.00 86.50 88 GLU A CA 1
ATOM 686 C C . GLU A 1 88 ? 17.173 -6.703 -28.006 1.00 86.50 88 GLU A C 1
ATOM 688 O O . GLU A 1 88 ? 16.324 -6.806 -27.112 1.00 86.50 88 GLU A O 1
ATOM 693 N N . ILE A 1 89 ? 18.366 -6.137 -27.793 1.00 83.81 89 ILE A N 1
ATOM 694 C CA . ILE A 1 89 ? 18.781 -5.593 -26.494 1.00 83.81 89 ILE A CA 1
ATOM 695 C C . ILE A 1 89 ? 17.852 -4.448 -26.079 1.00 83.81 89 ILE A C 1
ATOM 697 O O . ILE A 1 89 ? 17.347 -4.445 -24.958 1.00 83.81 89 ILE A O 1
ATOM 701 N N . SER A 1 90 ? 17.569 -3.508 -26.980 1.00 85.06 90 SER A N 1
ATOM 702 C CA . SER A 1 90 ? 16.705 -2.354 -26.717 1.00 85.06 90 SER A CA 1
ATOM 703 C C . SER A 1 90 ? 15.282 -2.781 -26.333 1.00 85.06 90 SER A C 1
ATOM 705 O O . SER A 1 90 ? 14.733 -2.299 -25.337 1.00 85.06 90 SER A O 1
ATOM 707 N N . ARG A 1 91 ? 14.705 -3.769 -27.036 1.00 86.81 91 ARG A N 1
ATOM 708 C CA . ARG A 1 91 ? 13.396 -4.357 -26.685 1.00 86.81 91 ARG A CA 1
ATOM 709 C C . ARG A 1 91 ? 13.407 -5.007 -25.302 1.00 86.81 91 ARG A C 1
ATOM 711 O O . ARG A 1 91 ? 12.522 -4.724 -24.495 1.00 86.81 91 ARG A O 1
ATOM 718 N N . SER A 1 92 ? 14.406 -5.842 -25.017 1.00 85.81 92 SER A N 1
ATOM 719 C CA . SER A 1 92 ? 14.531 -6.523 -23.722 1.00 85.81 92 SER A CA 1
ATOM 720 C C . SER A 1 92 ? 14.675 -5.527 -22.569 1.00 85.81 92 SER A C 1
ATOM 722 O O . SER A 1 92 ? 13.987 -5.630 -21.553 1.00 85.81 92 SER A O 1
ATOM 724 N N . LEU A 1 93 ? 15.516 -4.507 -22.738 1.00 84.12 93 LEU A N 1
ATOM 725 C CA . LEU A 1 93 ? 15.743 -3.491 -21.714 1.00 84.12 93 LEU A CA 1
ATOM 726 C C . LEU A 1 93 ? 14.539 -2.586 -21.497 1.00 84.12 93 LEU A C 1
ATOM 728 O O . LEU A 1 93 ? 14.277 -2.194 -20.361 1.00 84.12 93 LEU A O 1
ATOM 732 N N . ARG A 1 94 ? 13.772 -2.294 -22.548 1.00 86.50 94 ARG A N 1
ATOM 733 C CA . ARG A 1 94 ? 12.495 -1.597 -22.407 1.00 86.50 94 ARG A CA 1
ATOM 734 C C . ARG A 1 94 ? 11.523 -2.403 -21.547 1.00 86.50 94 ARG A C 1
ATOM 736 O O . ARG A 1 94 ? 10.978 -1.853 -20.595 1.00 86.50 94 ARG A O 1
ATOM 743 N N . GLN A 1 95 ? 11.356 -3.697 -21.826 1.00 87.38 95 GLN A N 1
ATOM 744 C CA . GLN A 1 95 ? 10.481 -4.567 -21.033 1.00 87.38 95 GLN A CA 1
ATOM 745 C C . GLN A 1 95 ? 10.938 -4.646 -19.568 1.00 87.38 95 GLN A C 1
ATOM 747 O O . GLN A 1 95 ? 10.133 -4.522 -18.646 1.00 87.38 95 GLN A O 1
ATOM 752 N N . GLN A 1 96 ? 12.241 -4.809 -19.337 1.00 83.94 96 GLN A N 1
ATOM 753 C CA . GLN A 1 96 ? 12.806 -4.816 -17.987 1.00 83.94 96 GLN A CA 1
ATOM 754 C C . GLN A 1 96 ? 12.629 -3.465 -17.279 1.00 83.94 96 GLN A C 1
ATOM 756 O O . GLN A 1 96 ? 12.341 -3.430 -16.082 1.00 83.94 96 GLN A O 1
ATOM 761 N N . GLY A 1 97 ? 12.747 -2.358 -18.013 1.00 88.19 97 GLY A N 1
ATOM 762 C CA . GLY A 1 97 ? 12.473 -1.012 -17.524 1.00 88.19 97 GLY A CA 1
ATOM 763 C C . GLY A 1 97 ? 11.019 -0.830 -17.102 1.00 88.19 97 GLY A C 1
ATOM 764 O O . GLY A 1 97 ? 10.767 -0.326 -16.010 1.00 88.19 97 GLY A O 1
ATOM 765 N N . GLU A 1 98 ? 10.064 -1.288 -17.909 1.00 89.25 98 GLU A N 1
ATOM 766 C CA . GLU A 1 98 ? 8.633 -1.249 -17.582 1.00 89.25 98 GLU A CA 1
ATOM 767 C C . GLU A 1 98 ? 8.331 -2.056 -16.304 1.00 89.25 98 GLU A C 1
ATOM 769 O O . GLU A 1 98 ? 7.672 -1.551 -15.393 1.00 89.25 98 GLU A O 1
ATOM 774 N N . LEU A 1 99 ? 8.897 -3.262 -16.172 1.00 88.12 99 LEU A N 1
ATOM 775 C CA . LEU A 1 99 ? 8.772 -4.085 -14.960 1.00 88.12 99 LEU A CA 1
ATOM 776 C C . LEU A 1 99 ? 9.417 -3.429 -13.729 1.00 88.12 99 LEU A C 1
ATOM 778 O O . LEU A 1 99 ? 8.862 -3.488 -12.630 1.00 88.12 99 LEU A O 1
ATOM 782 N N . ALA A 1 100 ? 10.578 -2.787 -13.888 1.00 88.75 100 ALA A N 1
ATOM 783 C CA . ALA A 1 100 ? 11.228 -2.051 -12.806 1.00 88.75 100 ALA A CA 1
ATOM 784 C C . ALA A 1 100 ? 10.373 -0.862 -12.336 1.00 88.75 100 ALA A C 1
ATOM 786 O O . ALA A 1 100 ? 10.248 -0.653 -11.128 1.00 88.75 100 ALA A O 1
ATOM 787 N N . GLY A 1 101 ? 9.727 -0.146 -13.263 1.00 89.25 101 GLY A N 1
ATOM 788 C CA . GLY A 1 101 ? 8.775 0.924 -12.952 1.00 89.25 101 GLY A CA 1
ATOM 789 C C . GLY A 1 101 ? 7.553 0.406 -12.188 1.00 89.25 101 GLY A C 1
ATOM 790 O O . GLY A 1 101 ? 7.234 0.908 -11.110 1.00 89.25 101 GLY A O 1
ATOM 791 N N . GLN A 1 102 ? 6.929 -0.679 -12.663 1.00 90.81 102 GLN A N 1
ATOM 792 C CA . GLN A 1 102 ? 5.810 -1.328 -11.960 1.00 90.81 102 GLN A CA 1
ATOM 793 C C . GLN A 1 102 ? 6.202 -1.777 -10.547 1.00 90.81 102 GLN A C 1
ATOM 795 O O . GLN A 1 102 ? 5.466 -1.556 -9.585 1.00 90.81 102 GLN A O 1
ATOM 800 N N . ARG A 1 103 ? 7.396 -2.361 -10.390 1.00 90.19 103 ARG A N 1
ATOM 801 C CA . ARG A 1 103 ? 7.940 -2.752 -9.083 1.00 90.19 103 ARG A CA 1
ATOM 802 C C . ARG A 1 103 ? 8.074 -1.555 -8.140 1.00 90.19 103 ARG A C 1
ATOM 804 O O . ARG A 1 103 ? 7.784 -1.696 -6.953 1.00 90.19 103 ARG A O 1
ATOM 811 N N . LEU A 1 104 ? 8.547 -0.407 -8.628 1.00 89.62 104 LEU A N 1
ATOM 812 C CA . LEU A 1 104 ? 8.673 0.813 -7.822 1.00 89.62 104 LEU A CA 1
ATOM 813 C C . LEU A 1 104 ? 7.303 1.340 -7.387 1.00 89.62 104 LEU A C 1
ATOM 815 O O . LEU A 1 104 ? 7.115 1.623 -6.203 1.00 89.62 104 LEU A O 1
ATOM 819 N N . GLN A 1 105 ? 6.333 1.371 -8.301 1.00 90.25 105 GLN A N 1
ATOM 820 C CA . GLN A 1 105 ? 4.963 1.781 -7.999 1.00 90.25 105 GLN A CA 1
ATOM 821 C C . GLN A 1 105 ? 4.308 0.865 -6.953 1.00 90.25 105 GLN A C 1
ATOM 823 O O . GLN A 1 105 ? 3.736 1.350 -5.977 1.00 90.25 105 GLN A O 1
ATOM 828 N N . LEU A 1 106 ? 4.447 -0.456 -7.101 1.00 91.19 106 LEU A N 1
ATOM 829 C CA . LEU A 1 106 ? 3.927 -1.432 -6.139 1.00 91.19 106 LEU A CA 1
ATOM 830 C C . LEU A 1 106 ? 4.571 -1.279 -4.758 1.00 91.19 106 LEU A C 1
ATOM 832 O O . LEU A 1 106 ? 3.874 -1.350 -3.750 1.00 91.19 106 LEU A O 1
ATOM 836 N N . ARG A 1 107 ? 5.884 -1.024 -4.690 1.00 88.31 107 ARG A N 1
ATOM 837 C CA . ARG A 1 107 ? 6.568 -0.750 -3.413 1.00 88.31 107 ARG A CA 1
ATOM 838 C C . ARG A 1 107 ? 6.016 0.499 -2.733 1.00 88.31 107 ARG A C 1
ATOM 840 O O . ARG A 1 107 ? 5.791 0.476 -1.527 1.00 88.31 107 ARG A O 1
ATOM 847 N N . GLN A 1 108 ? 5.782 1.567 -3.492 1.00 88.94 108 GLN A N 1
ATOM 848 C CA . GLN A 1 108 ? 5.214 2.799 -2.950 1.00 88.94 108 GLN A CA 1
ATOM 849 C C . GLN A 1 108 ? 3.790 2.575 -2.424 1.00 88.94 108 GLN A C 1
ATOM 851 O O . GLN A 1 108 ? 3.480 2.977 -1.303 1.00 88.94 108 GLN A O 1
ATOM 856 N N . GLN A 1 109 ? 2.948 1.876 -3.191 1.00 91.94 109 GLN A N 1
ATOM 857 C CA . GLN A 1 109 ? 1.592 1.513 -2.767 1.00 91.94 1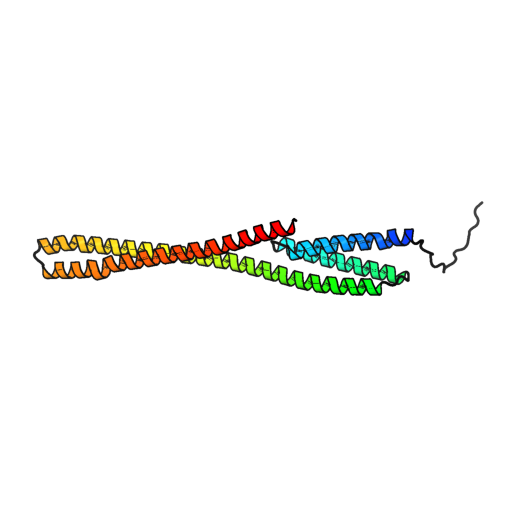09 GLN A CA 1
ATOM 858 C C . GLN A 1 109 ? 1.604 0.647 -1.508 1.00 91.94 109 GLN A C 1
ATOM 860 O O . GLN A 1 109 ? 0.853 0.908 -0.573 1.00 91.94 109 GLN A O 1
ATOM 865 N N . GLN A 1 110 ? 2.485 -0.352 -1.453 1.00 90.31 110 GLN A N 1
ATOM 866 C CA . GLN A 1 110 ? 2.630 -1.213 -0.288 1.00 90.31 110 GLN A CA 1
ATOM 867 C C . GLN A 1 110 ? 3.039 -0.416 0.957 1.00 90.31 110 GLN A C 1
ATOM 869 O O . GLN A 1 110 ? 2.482 -0.635 2.031 1.00 90.31 110 GLN A O 1
ATOM 874 N N . GLN A 1 111 ? 3.993 0.509 0.825 1.00 89.62 111 GLN A N 1
ATOM 875 C CA . GLN A 1 111 ? 4.430 1.357 1.932 1.00 89.62 111 GLN A CA 1
ATOM 876 C C . GLN A 1 111 ? 3.285 2.238 2.444 1.00 89.62 111 GLN A C 1
ATOM 878 O O . GLN A 1 111 ? 3.063 2.311 3.651 1.00 89.62 111 GLN A O 1
ATOM 883 N N . GLN A 1 112 ? 2.534 2.861 1.535 1.00 93.12 112 GLN A N 1
ATOM 884 C CA . GLN A 1 112 ? 1.384 3.688 1.889 1.00 93.12 112 GLN A CA 1
ATOM 885 C C . GLN A 1 112 ? 0.282 2.866 2.570 1.00 93.12 112 GLN A C 1
ATOM 887 O O . GLN A 1 112 ? -0.236 3.271 3.608 1.00 93.12 112 GLN A O 1
ATOM 892 N N . LEU A 1 113 ? -0.049 1.693 2.026 1.00 94.19 113 LEU A N 1
ATOM 893 C CA . LEU A 1 113 ? -1.065 0.812 2.597 1.00 94.19 113 LEU A CA 1
ATOM 894 C C . LEU A 1 113 ? -0.649 0.298 3.981 1.00 94.19 113 LEU A C 1
ATOM 896 O O . LEU A 1 113 ? -1.454 0.293 4.905 1.00 94.19 113 LEU A O 1
ATOM 900 N N . SER A 1 114 ? 0.619 -0.081 4.149 1.00 93.12 114 SER A N 1
ATOM 901 C CA . SER A 1 114 ? 1.172 -0.491 5.444 1.00 93.12 114 SER A CA 1
ATOM 902 C C . SER A 1 114 ? 1.030 0.619 6.491 1.00 93.12 114 SER A C 1
ATOM 904 O O . SER A 1 114 ? 0.526 0.367 7.584 1.00 93.12 114 SER A O 1
ATOM 906 N N . GLN A 1 115 ? 1.368 1.865 6.139 1.00 93.12 115 GLN A N 1
ATOM 907 C CA . GLN A 1 115 ? 1.193 3.022 7.025 1.00 93.12 115 GLN A CA 1
ATOM 908 C C . GLN A 1 115 ? -0.274 3.253 7.400 1.00 93.12 115 GLN A C 1
ATOM 910 O O . GLN A 1 115 ? -0.571 3.505 8.565 1.00 93.12 115 GLN A O 1
ATOM 915 N N . GLN A 1 116 ? -1.191 3.134 6.437 1.00 96.50 116 GLN A N 1
ATOM 916 C CA . GLN A 1 116 ? -2.626 3.274 6.688 1.00 96.50 116 GLN A CA 1
ATOM 917 C C . GLN A 1 116 ? -3.152 2.187 7.629 1.00 96.50 116 GLN A C 1
ATOM 919 O O . GLN A 1 116 ? -3.888 2.501 8.560 1.00 96.50 116 GLN A O 1
ATOM 924 N N . ILE A 1 117 ? -2.749 0.928 7.434 1.00 95.06 117 ILE A N 1
ATOM 925 C CA . ILE A 1 117 ? -3.171 -0.176 8.305 1.00 95.06 117 ILE A CA 1
ATOM 926 C C . ILE A 1 117 ? -2.617 0.009 9.720 1.00 95.06 117 ILE A C 1
ATOM 928 O O . ILE A 1 117 ? -3.349 -0.177 10.687 1.00 95.06 117 ILE A O 1
ATOM 932 N N . VAL A 1 118 ? -1.347 0.405 9.855 1.00 95.75 118 VAL A N 1
ATOM 933 C CA . VAL A 1 118 ? -0.728 0.683 11.160 1.00 95.75 118 VAL A CA 1
ATOM 934 C C . VAL A 1 118 ? -1.461 1.812 11.887 1.00 95.75 118 VAL A C 1
ATOM 936 O O . VAL A 1 118 ? -1.772 1.659 13.064 1.00 95.75 118 VAL A O 1
ATOM 939 N N . ALA A 1 119 ? -1.783 2.907 11.192 1.00 96.44 119 ALA A N 1
ATOM 940 C CA . ALA A 1 119 ? -2.529 4.023 11.772 1.00 96.44 119 ALA A CA 1
ATOM 941 C C . ALA A 1 119 ? -3.960 3.627 12.175 1.00 96.44 119 ALA A C 1
ATOM 943 O O . ALA A 1 119 ? -4.414 3.979 13.259 1.00 96.44 119 ALA A O 1
ATOM 944 N N . ALA A 1 120 ? -4.656 2.853 11.338 1.00 97.44 120 ALA A N 1
ATOM 945 C CA 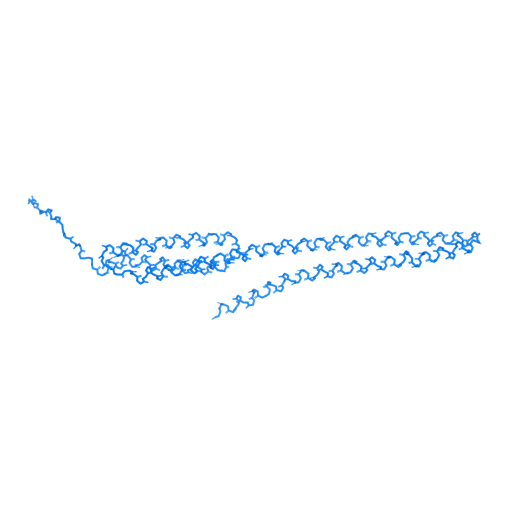. ALA A 1 120 ? -6.002 2.372 11.642 1.00 97.44 120 ALA A CA 1
ATOM 946 C C . ALA A 1 120 ? -6.014 1.399 12.835 1.00 97.44 120 ALA A C 1
ATOM 948 O O . ALA A 1 120 ? -6.896 1.470 13.688 1.00 97.44 120 ALA A O 1
ATOM 949 N N . ALA A 1 121 ? -5.028 0.502 12.924 1.00 97.31 121 ALA A N 1
ATOM 950 C CA . ALA A 1 121 ? -4.887 -0.413 14.053 1.00 97.31 121 ALA A CA 1
ATOM 951 C C . ALA A 1 121 ? -4.606 0.335 15.369 1.00 97.31 121 ALA A C 1
ATOM 953 O O . ALA A 1 121 ? -5.201 0.008 16.396 1.00 97.31 121 ALA A O 1
ATOM 954 N N . ASP A 1 122 ? -3.758 1.366 15.331 1.00 97.12 122 ASP A N 1
ATOM 955 C CA . ASP A 1 122 ? -3.509 2.247 16.478 1.00 97.12 122 ASP A CA 1
ATOM 956 C C . ASP A 1 122 ? -4.786 2.987 16.915 1.00 97.12 122 ASP A C 1
ATOM 958 O O . ASP A 1 122 ? -5.122 3.027 18.102 1.00 97.12 122 ASP A O 1
ATOM 962 N N . GLU A 1 123 ? -5.571 3.488 15.957 1.00 98.19 123 GLU A N 1
ATOM 963 C CA . GLU A 1 123 ? -6.850 4.136 16.246 1.00 98.19 123 GLU A CA 1
ATOM 964 C C . GLU A 1 123 ? -7.851 3.179 16.910 1.00 98.19 123 GLU A C 1
ATOM 966 O O . GLU A 1 123 ? -8.462 3.547 17.919 1.00 98.19 123 GLU A O 1
ATOM 971 N N . ILE A 1 124 ? -7.975 1.940 16.415 1.00 98.06 124 ILE A N 1
ATOM 972 C CA . ILE A 1 124 ? -8.808 0.901 17.044 1.00 98.06 124 ILE A CA 1
ATOM 973 C C . ILE A 1 124 ? -8.336 0.639 18.476 1.00 98.06 124 ILE A C 1
ATOM 975 O O . ILE A 1 124 ? -9.157 0.605 19.392 1.00 98.06 124 ILE A O 1
ATOM 979 N N . ALA A 1 125 ? -7.026 0.490 18.695 1.00 97.75 125 ALA A N 1
ATOM 980 C CA . ALA A 1 125 ? -6.474 0.247 20.023 1.00 97.75 125 ALA A CA 1
ATOM 981 C C . ALA A 1 125 ? -6.792 1.398 20.995 1.00 97.75 125 ALA A C 1
ATOM 983 O O . ALA A 1 125 ? -7.190 1.162 22.139 1.00 97.75 125 ALA A O 1
ATOM 984 N N . ARG A 1 126 ? -6.677 2.648 20.535 1.00 98.06 126 ARG A N 1
ATOM 985 C CA . ARG A 1 126 ? -7.008 3.838 21.328 1.00 98.06 126 ARG A CA 1
ATOM 986 C C . ARG A 1 126 ? -8.502 3.924 21.644 1.00 98.06 126 ARG A C 1
ATOM 988 O O . ARG A 1 126 ? -8.861 4.233 22.779 1.00 98.06 126 ARG A O 1
ATOM 995 N N . LEU A 1 127 ? -9.371 3.648 20.670 1.00 98.31 127 LEU A N 1
ATOM 996 C CA . LEU A 1 127 ? -10.823 3.641 20.870 1.00 98.31 127 LEU A CA 1
ATOM 997 C C . LEU A 1 127 ? -11.242 2.548 21.852 1.00 98.31 127 LEU A C 1
ATOM 999 O O . LEU A 1 127 ? -11.995 2.829 22.782 1.00 98.31 127 LEU A O 1
ATOM 1003 N N . ALA A 1 128 ? -10.706 1.338 21.696 1.00 97.88 128 ALA A N 1
ATOM 1004 C CA . ALA A 1 128 ? -10.947 0.230 22.610 1.00 97.88 128 ALA A CA 1
ATOM 1005 C C . ALA A 1 128 ? -10.498 0.578 24.040 1.00 97.88 128 ALA A C 1
ATOM 1007 O O . ALA A 1 128 ? -11.252 0.377 24.987 1.00 97.88 128 ALA A O 1
ATOM 1008 N N . GLN A 1 129 ? -9.329 1.210 24.207 1.00 97.56 129 GLN A N 1
ATOM 1009 C CA . GLN A 1 129 ? -8.889 1.700 25.517 1.00 97.56 129 GLN A CA 1
ATOM 1010 C C . GLN A 1 129 ? -9.846 2.750 26.103 1.00 97.56 129 GLN A C 1
ATOM 1012 O O . GLN A 1 129 ? -10.159 2.700 27.290 1.00 97.56 129 GLN A O 1
ATOM 1017 N N . GLY A 1 130 ? 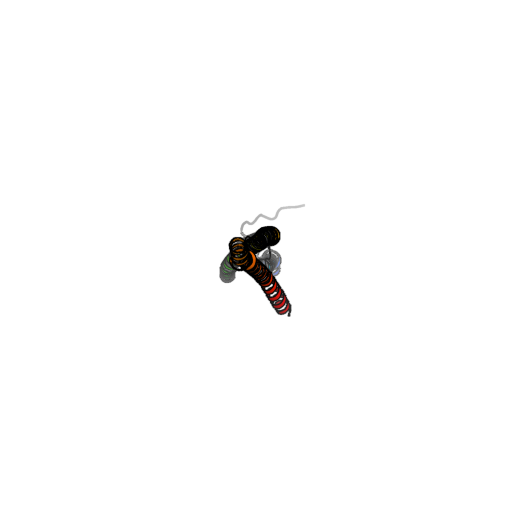-10.322 3.697 25.289 1.00 97.38 130 GLY A N 1
ATOM 1018 C CA . GLY A 1 130 ? -11.301 4.696 25.722 1.00 97.38 130 GLY A CA 1
ATOM 1019 C C . GLY A 1 130 ? -12.620 4.064 26.177 1.00 97.38 130 GLY A C 1
ATOM 1020 O O . GLY A 1 130 ? -13.150 4.432 27.222 1.00 97.38 130 GLY A O 1
ATOM 1021 N N . GLN A 1 131 ? -13.113 3.067 25.439 1.00 96.56 131 GLN A N 1
ATOM 1022 C CA . GLN A 1 131 ? -14.316 2.312 25.801 1.00 96.56 131 GLN A CA 1
ATOM 1023 C C . GLN A 1 131 ? -14.125 1.511 27.093 1.00 96.56 131 GLN A C 1
ATOM 1025 O O . GLN A 1 131 ? -14.983 1.576 27.970 1.00 96.56 131 GLN A O 1
ATOM 1030 N N . ALA A 1 132 ? -12.981 0.840 27.259 1.00 95.94 132 ALA A N 1
ATOM 1031 C CA . ALA A 1 132 ? -12.639 0.147 28.499 1.00 95.94 132 ALA A CA 1
ATOM 1032 C C . ALA A 1 132 ? -12.594 1.113 29.696 1.00 95.94 132 ALA A C 1
ATOM 1034 O O . ALA A 1 132 ? -13.145 0.813 30.749 1.00 95.94 132 ALA A O 1
ATOM 1035 N N . ASN A 1 133 ? -12.002 2.302 29.536 1.00 95.56 133 ASN A N 1
ATOM 1036 C CA . ASN A 1 133 ? -11.944 3.306 30.602 1.00 95.56 133 ASN A CA 1
ATOM 1037 C C . ASN A 1 133 ? -13.338 3.827 30.987 1.00 95.56 133 ASN A C 1
ATOM 1039 O O . ASN A 1 133 ? -13.630 3.993 32.174 1.00 95.56 133 ASN A O 1
ATOM 1043 N N . ASN A 1 134 ? -14.206 4.067 30.001 1.00 93.94 134 ASN A N 1
ATOM 1044 C CA . ASN A 1 134 ? -15.583 4.500 30.244 1.00 93.94 134 ASN A CA 1
ATOM 1045 C C . ASN A 1 134 ? -16.370 3.421 30.992 1.00 93.94 134 ASN A C 1
ATOM 1047 O O . ASN A 1 134 ? -17.059 3.721 31.966 1.00 93.94 134 ASN A O 1
ATOM 1051 N N . ALA A 1 135 ? -16.224 2.166 30.573 1.00 92.69 135 ALA A N 1
ATOM 1052 C CA . ALA A 1 135 ? -16.871 1.030 31.210 1.00 92.69 135 ALA A CA 1
ATOM 1053 C C . ALA A 1 135 ? -16.352 0.796 32.634 1.00 92.69 135 ALA A C 1
ATOM 1055 O O . ALA A 1 135 ? -17.151 0.629 33.545 1.00 92.69 135 ALA A O 1
ATOM 1056 N N . ALA A 1 136 ? -15.042 0.909 32.866 1.00 93.06 136 ALA A N 1
ATOM 1057 C CA . ALA A 1 136 ? -14.458 0.852 34.206 1.00 93.06 136 ALA A CA 1
ATOM 1058 C C . ALA A 1 136 ? -14.945 2.001 35.111 1.00 93.06 136 ALA A C 1
ATOM 1060 O O . ALA A 1 136 ? -15.163 1.806 36.304 1.00 93.06 136 ALA A O 1
ATOM 1061 N N . THR A 1 137 ? -15.160 3.194 34.549 1.00 94.62 137 THR A N 1
ATOM 1062 C CA . THR A 1 137 ? -15.735 4.332 35.286 1.00 94.62 137 THR A CA 1
ATOM 1063 C C . THR A 1 137 ? -17.202 4.076 35.644 1.00 94.62 137 THR A C 1
ATOM 1065 O O . THR A 1 137 ? -17.599 4.310 36.784 1.00 94.62 137 THR A O 1
ATOM 1068 N N . SER A 1 138 ? -17.993 3.548 34.701 1.00 92.88 138 SER A N 1
ATOM 1069 C CA . SER A 1 138 ? -19.375 3.109 34.947 1.00 92.88 138 SER A CA 1
ATOM 1070 C C . SER A 1 138 ? -19.423 2.030 36.030 1.00 92.88 138 SER A C 1
ATOM 1072 O O . SER A 1 138 ? -20.161 2.172 36.999 1.00 92.88 138 SER A O 1
ATOM 1074 N N . ALA A 1 139 ? -18.556 1.019 35.927 1.00 93.25 139 ALA A N 1
ATOM 1075 C CA . ALA A 1 139 ? -18.410 -0.054 36.904 1.00 93.25 139 ALA A CA 1
ATOM 1076 C C . ALA A 1 139 ? -18.126 0.498 38.308 1.00 93.25 139 ALA A C 1
ATOM 1078 O O . ALA A 1 139 ? -18.795 0.132 39.270 1.00 93.25 139 ALA A O 1
ATOM 1079 N N . GLY A 1 140 ? -17.169 1.425 38.424 1.00 92.81 140 GLY A N 1
ATOM 1080 C CA . GLY A 1 140 ? -16.829 2.077 39.689 1.00 92.81 140 GLY A CA 1
ATOM 1081 C C . GLY A 1 140 ? -17.992 2.877 40.284 1.00 92.81 140 GLY A C 1
ATOM 1082 O O . GLY A 1 140 ? -18.200 2.841 41.495 1.00 92.81 140 GLY A O 1
ATOM 1083 N N . ALA A 1 141 ? -18.788 3.552 39.448 1.00 93.69 141 ALA A N 1
ATOM 1084 C CA . ALA A 1 141 ? -19.989 4.259 39.890 1.00 93.69 141 ALA A CA 1
ATOM 1085 C C . ALA A 1 141 ? -21.090 3.293 40.360 1.00 93.69 141 ALA A C 1
ATOM 1087 O O . ALA A 1 141 ? -21.676 3.509 41.421 1.00 93.69 141 ALA A O 1
ATOM 1088 N N . THR A 1 142 ? -21.334 2.205 39.621 1.00 92.00 142 THR A N 1
ATOM 1089 C CA . THR A 1 142 ? -22.256 1.132 40.027 1.00 92.00 142 THR A CA 1
ATOM 1090 C C . THR A 1 142 ? -21.813 0.519 41.358 1.00 92.00 142 THR A C 1
ATOM 1092 O O . THR A 1 142 ? -22.624 0.372 42.268 1.00 92.00 142 THR A O 1
ATOM 1095 N N . GLN A 1 143 ? -20.516 0.234 41.514 1.00 92.56 143 GLN A N 1
ATOM 1096 C CA . GLN A 1 143 ? -19.939 -0.288 42.752 1.00 92.56 143 GLN A CA 1
ATOM 1097 C C . GLN A 1 143 ? -20.125 0.675 43.931 1.00 92.56 143 GLN A C 1
ATOM 1099 O O . GLN A 1 143 ? -20.491 0.233 45.017 1.00 92.56 143 GLN A O 1
ATOM 1104 N N . ALA A 1 144 ? -19.908 1.977 43.728 1.00 93.12 144 ALA A N 1
ATOM 1105 C CA . ALA A 1 144 ? -20.160 2.987 44.753 1.00 93.12 144 ALA A CA 1
ATOM 1106 C C . ALA A 1 144 ? -21.643 3.015 45.164 1.00 93.12 144 ALA A C 1
ATOM 1108 O O . ALA A 1 144 ? -21.950 2.938 46.350 1.00 93.12 144 ALA A O 1
ATOM 1109 N N . GLY A 1 145 ? -22.559 3.026 44.189 1.00 93.94 145 GLY A N 1
ATOM 1110 C CA . GLY A 1 145 ? -24.002 3.020 44.447 1.00 93.94 145 GLY A CA 1
ATOM 1111 C C . GLY A 1 145 ? -24.503 1.752 45.147 1.00 93.94 145 GLY A C 1
ATOM 1112 O O . GLY A 1 145 ? -25.474 1.812 45.895 1.00 93.94 145 GLY A O 1
ATOM 1113 N N . ILE A 1 146 ? -23.834 0.607 44.974 1.00 94.12 146 ILE A N 1
ATOM 1114 C CA . ILE A 1 146 ? -24.163 -0.620 45.717 1.00 94.12 146 ILE A CA 1
ATOM 1115 C C . ILE A 1 146 ? -23.998 -0.418 47.229 1.00 94.12 146 ILE A C 1
ATOM 1117 O O . ILE A 1 146 ? -24.824 -0.931 47.985 1.00 94.12 146 ILE A O 1
ATOM 1121 N N . TYR A 1 147 ? -22.996 0.344 47.687 1.00 93.19 147 TYR A N 1
ATOM 1122 C CA . TYR A 1 147 ? -22.853 0.644 49.117 1.00 93.19 147 TYR A CA 1
ATOM 1123 C C . TYR A 1 147 ? -24.069 1.413 49.648 1.00 93.19 147 TYR A C 1
ATOM 1125 O O . TYR A 1 147 ? -24.646 0.998 50.653 1.00 93.19 147 TYR A O 1
ATOM 1133 N N . ASP A 1 148 ? -24.534 2.431 48.918 1.00 94.94 148 ASP A N 1
ATOM 1134 C CA . ASP A 1 148 ? -25.734 3.196 49.282 1.00 94.94 148 ASP A CA 1
ATOM 1135 C C . ASP A 1 148 ? -26.987 2.301 49.342 1.00 94.94 148 ASP A C 1
ATOM 1137 O O . ASP A 1 148 ? -27.805 2.410 50.257 1.00 94.94 148 ASP A O 1
ATOM 1141 N N . LEU A 1 149 ? -27.143 1.380 48.384 1.00 95.75 149 LEU A N 1
ATOM 1142 C CA . LEU A 1 149 ? -28.276 0.447 48.335 1.00 95.75 149 LEU A CA 1
ATOM 1143 C C . LEU A 1 149 ? -28.263 -0.544 49.507 1.00 95.75 149 LEU A C 1
ATOM 1145 O O . LEU A 1 149 ? -29.322 -0.878 50.048 1.00 95.75 149 LEU A O 1
ATOM 1149 N N . ILE A 1 150 ? -27.077 -1.006 49.913 1.00 94.00 150 ILE A N 1
ATOM 1150 C CA . ILE A 1 150 ? -26.904 -1.877 51.081 1.00 94.00 150 ILE A CA 1
ATOM 1151 C C . ILE A 1 150 ? -27.264 -1.121 52.365 1.00 94.00 150 ILE A C 1
ATOM 1153 O O . ILE A 1 150 ? -28.014 -1.656 53.187 1.00 94.00 150 ILE A O 1
ATOM 1157 N N . GLU A 1 151 ? -26.785 0.117 52.521 1.00 94.81 151 GLU A N 1
ATOM 1158 C CA . GLU A 1 151 ? -27.101 0.975 53.672 1.00 94.81 151 GLU A CA 1
ATOM 1159 C C . GLU A 1 151 ? -28.602 1.269 53.782 1.00 94.81 151 GLU A C 1
ATOM 1161 O O . GLU A 1 151 ? -29.163 1.265 54.875 1.00 94.81 151 GLU A O 1
ATOM 1166 N N . GLN A 1 152 ? -29.280 1.446 52.647 1.00 96.12 152 GLN A N 1
ATOM 1167 C CA . GLN A 1 152 ? -30.727 1.672 52.582 1.00 96.12 152 GLN A CA 1
ATOM 1168 C C . GLN A 1 152 ? -31.560 0.380 52.673 1.00 96.12 152 GLN A C 1
ATOM 1170 O O . GLN A 1 152 ? -32.779 0.420 52.499 1.00 96.12 152 GLN A O 1
ATOM 1175 N N . HIS A 1 153 ? -30.930 -0.772 52.929 1.00 95.12 153 HIS A N 1
ATOM 1176 C CA . HIS A 1 153 ? -31.567 -2.092 52.993 1.00 95.12 153 HIS A CA 1
ATOM 1177 C C . HIS A 1 153 ? -32.323 -2.503 51.710 1.00 95.12 153 HIS A C 1
ATOM 1179 O O . HIS A 1 153 ? -33.213 -3.358 51.742 1.00 95.12 153 HIS A O 1
ATOM 1185 N N . GLN A 1 154 ? -31.944 -1.955 50.553 1.00 95.62 154 GLN A N 1
ATOM 1186 C CA . GLN A 1 154 ? -32.550 -2.252 49.252 1.00 95.62 154 GLN A CA 1
ATOM 1187 C C . GLN A 1 154 ? -31.894 -3.472 48.595 1.00 95.62 154 GLN A C 1
ATOM 1189 O O . GLN A 1 154 ? -31.292 -3.392 47.525 1.00 95.62 154 GLN A O 1
ATOM 1194 N N . ARG A 1 155 ? -32.021 -4.636 49.240 1.00 93.38 155 ARG A N 1
ATOM 1195 C CA . ARG A 1 155 ? -31.305 -5.863 48.851 1.00 93.38 155 ARG A CA 1
ATOM 1196 C C . ARG A 1 155 ? -31.485 -6.257 47.380 1.00 93.38 155 ARG A C 1
ATOM 1198 O O . ARG A 1 155 ? -30.502 -6.554 46.718 1.00 93.38 155 ARG A O 1
ATOM 1205 N N . GLN A 1 156 ? -32.713 -6.220 46.865 1.00 94.62 156 GLN A N 1
ATOM 1206 C CA . GLN A 1 156 ? -32.993 -6.595 45.473 1.00 94.62 156 GLN A CA 1
ATOM 1207 C C . GLN A 1 156 ? -32.357 -5.630 44.463 1.00 94.62 156 GLN A C 1
ATOM 1209 O O . GLN A 1 156 ? -31.885 -6.054 43.412 1.00 94.62 156 GLN A O 1
ATOM 1214 N N . ALA A 1 157 ? -32.316 -4.334 44.785 1.00 93.75 157 ALA A N 1
ATOM 1215 C CA . ALA A 1 157 ? -31.662 -3.343 43.938 1.00 93.75 157 ALA A CA 1
ATOM 1216 C C . ALA A 1 157 ? -30.136 -3.518 43.959 1.00 93.75 157 ALA A C 1
ATOM 1218 O O . ALA A 1 157 ? -29.501 -3.426 42.912 1.00 93.75 157 ALA A O 1
ATOM 1219 N N . ALA A 1 158 ? -29.558 -3.826 45.126 1.00 94.62 158 ALA A N 1
ATOM 1220 C CA . ALA A 1 158 ? -28.135 -4.133 45.253 1.00 94.62 158 ALA A CA 1
ATOM 1221 C C . ALA A 1 158 ? -27.746 -5.410 44.481 1.00 94.62 158 ALA A C 1
ATOM 1223 O O . ALA A 1 158 ? -26.735 -5.412 43.785 1.00 94.62 158 ALA A O 1
ATOM 1224 N N . GLU A 1 159 ? -28.564 -6.467 44.552 1.00 94.38 159 GLU A N 1
ATOM 1225 C CA . GLU A 1 159 ? -28.374 -7.703 43.777 1.00 94.38 159 GLU A CA 1
ATOM 1226 C C . GLU A 1 159 ? -28.432 -7.422 42.263 1.00 94.38 159 GLU A C 1
ATOM 1228 O O . GLU A 1 159 ? -27.504 -7.771 41.540 1.00 94.38 159 GLU A O 1
ATOM 1233 N N . SER A 1 160 ? -29.431 -6.670 41.788 1.00 93.69 160 SER A N 1
ATOM 1234 C CA . SER A 1 160 ? -29.520 -6.296 40.368 1.00 93.69 160 SER A CA 1
ATOM 1235 C C . SER A 1 160 ? -28.354 -5.416 39.891 1.00 93.69 160 SER A C 1
ATOM 1237 O O . SER A 1 160 ? -27.935 -5.515 38.735 1.00 93.69 160 SER A O 1
ATOM 1239 N N . ALA A 1 161 ? -27.825 -4.549 40.756 1.00 93.31 161 ALA A N 1
ATOM 1240 C CA . ALA A 1 161 ? -26.654 -3.736 40.446 1.00 93.31 161 ALA A CA 1
ATOM 1241 C C . ALA A 1 161 ? -25.368 -4.579 40.363 1.00 93.31 161 ALA A C 1
ATOM 1243 O O . ALA A 1 161 ? -24.522 -4.298 39.514 1.00 93.31 161 ALA A O 1
ATOM 1244 N N . LEU A 1 162 ? -25.233 -5.624 41.190 1.00 93.38 162 LEU A N 1
ATOM 1245 C CA . LEU A 1 162 ? -24.125 -6.583 41.111 1.00 93.38 162 LEU A CA 1
ATOM 1246 C C . LEU A 1 162 ? -24.163 -7.394 39.812 1.00 93.38 162 LEU A C 1
ATOM 1248 O O . LEU A 1 162 ? -23.127 -7.515 39.159 1.00 93.38 162 LEU A O 1
ATOM 1252 N N . ASP A 1 163 ? -25.341 -7.879 39.408 1.00 94.50 163 ASP A N 1
ATOM 1253 C CA . ASP A 1 163 ? -25.506 -8.610 38.144 1.00 94.50 163 ASP A CA 1
ATOM 1254 C C . ASP A 1 163 ? -25.079 -7.739 36.955 1.00 94.50 163 ASP A C 1
ATOM 1256 O O . ASP A 1 163 ? -24.267 -8.146 36.126 1.00 94.50 163 ASP A O 1
ATOM 1260 N N . ARG A 1 164 ? -25.535 -6.479 36.913 1.00 91.81 164 ARG A N 1
ATOM 1261 C CA . ARG A 1 164 ? -25.109 -5.514 35.887 1.00 91.81 164 ARG A CA 1
ATOM 1262 C C . ARG A 1 164 ? -23.598 -5.269 35.904 1.00 91.81 164 ARG A C 1
ATOM 1264 O O . ARG A 1 164 ? -22.984 -5.192 34.840 1.00 91.81 164 ARG A O 1
ATOM 1271 N N . LEU A 1 165 ? -23.012 -5.098 37.087 1.00 93.12 165 LEU A N 1
ATOM 1272 C CA . LEU A 1 165 ? -21.584 -4.828 37.231 1.00 93.12 165 LEU A CA 1
ATOM 1273 C C . LEU A 1 165 ? -20.746 -5.967 36.633 1.00 93.12 165 LEU A C 1
ATOM 1275 O O . LEU A 1 165 ? -19.792 -5.706 35.901 1.00 93.12 165 LEU A O 1
ATOM 1279 N N . ILE A 1 166 ? -21.109 -7.216 36.927 1.00 89.75 166 ILE A N 1
ATOM 1280 C CA . ILE A 1 166 ? -20.377 -8.404 36.478 1.00 89.75 166 ILE A CA 1
ATOM 1281 C C . ILE A 1 166 ? -20.634 -8.676 34.995 1.00 89.75 166 ILE A C 1
ATOM 1283 O O . ILE A 1 166 ? -19.685 -8.724 34.211 1.00 89.75 166 ILE A O 1
ATOM 1287 N N . ASP A 1 167 ? -21.901 -8.813 34.608 1.00 90.62 167 ASP A N 1
ATOM 1288 C CA . ASP A 1 167 ? -22.268 -9.346 33.293 1.00 90.62 167 ASP A CA 1
ATOM 1289 C C . ASP A 1 167 ? -22.129 -8.317 32.171 1.00 90.62 167 ASP A C 1
ATOM 1291 O O . ASP A 1 167 ? -21.987 -8.683 31.004 1.00 90.62 167 ASP A O 1
ATOM 1295 N N . ILE A 1 168 ? -22.192 -7.025 32.505 1.00 89.31 168 ILE A N 1
ATOM 1296 C CA . ILE A 1 168 ? -22.165 -5.947 31.515 1.00 89.31 168 ILE A CA 1
ATOM 1297 C C . ILE A 1 168 ? -20.867 -5.166 31.632 1.00 89.31 168 ILE A C 1
ATOM 1299 O O . ILE A 1 168 ? -20.075 -5.163 30.692 1.00 89.31 168 ILE A O 1
ATOM 1303 N N . ASP A 1 169 ? -20.636 -4.495 32.761 1.00 89.88 169 ASP A N 1
ATOM 1304 C CA . ASP A 1 169 ? -19.559 -3.507 32.830 1.00 89.88 169 ASP A CA 1
ATOM 1305 C C . ASP A 1 169 ? -18.169 -4.177 32.803 1.00 89.88 169 ASP A C 1
ATOM 1307 O O . ASP A 1 169 ? -17.321 -3.808 31.986 1.00 89.88 169 ASP A O 1
ATOM 1311 N N . LEU A 1 170 ? -17.929 -5.190 33.647 1.00 91.88 170 LEU A N 1
ATOM 1312 C CA . LEU A 1 170 ? -16.634 -5.884 33.714 1.00 91.88 170 LEU A CA 1
ATOM 1313 C C . LEU A 1 170 ? -16.363 -6.754 32.482 1.00 91.88 170 LEU A C 1
ATOM 1315 O O . LEU A 1 170 ? -15.244 -6.757 31.961 1.00 91.88 170 LEU A O 1
ATOM 1319 N N . GLU A 1 171 ? -17.378 -7.455 31.983 1.00 94.62 171 GLU A N 1
ATOM 1320 C CA . GLU A 1 171 ? -17.251 -8.254 30.765 1.00 94.62 171 GLU A CA 1
ATOM 1321 C C . GLU A 1 171 ? -16.948 -7.372 29.542 1.00 94.62 171 GLU A C 1
ATOM 1323 O O . GLU A 1 171 ? -16.050 -7.674 28.753 1.00 94.62 171 GLU A O 1
ATOM 1328 N N . TYR A 1 172 ? -17.598 -6.212 29.419 1.00 94.50 172 TYR A N 1
ATOM 1329 C CA . TYR A 1 172 ? -17.313 -5.270 28.336 1.00 94.50 172 TYR A CA 1
ATOM 1330 C C . TYR A 1 172 ? -15.898 -4.668 28.431 1.00 94.50 172 TYR A C 1
ATOM 1332 O O . TYR A 1 172 ? -15.230 -4.507 27.405 1.00 94.50 172 TYR A O 1
ATOM 1340 N N . VAL A 1 173 ? -15.377 -4.404 29.641 1.00 95.12 173 VAL A N 1
ATOM 1341 C CA . VAL A 1 173 ? -13.963 -4.015 29.838 1.00 95.12 173 VAL A CA 1
ATOM 1342 C C . VAL A 1 173 ? -13.013 -5.086 29.293 1.00 95.12 173 VAL A C 1
ATOM 1344 O O . VAL A 1 173 ? -12.057 -4.752 28.584 1.00 95.12 173 VAL A O 1
ATOM 1347 N N . ASN A 1 174 ? -13.272 -6.365 29.581 1.00 94.19 174 ASN A N 1
ATOM 1348 C CA . ASN A 1 174 ? -12.456 -7.472 29.077 1.00 94.19 174 ASN A CA 1
ATOM 1349 C C . ASN A 1 174 ? -12.491 -7.540 27.547 1.00 94.19 174 ASN A C 1
ATOM 1351 O O . ASN A 1 174 ? -11.438 -7.589 26.910 1.00 94.19 174 ASN A O 1
ATOM 1355 N N . GLN A 1 175 ? -13.679 -7.446 26.946 1.00 96.81 175 GLN A N 1
ATOM 1356 C CA . GLN A 1 175 ? -13.843 -7.455 25.489 1.00 96.81 175 GLN A CA 1
ATOM 1357 C C . GLN A 1 175 ? -13.075 -6.316 24.809 1.00 96.81 175 GLN A C 1
ATOM 1359 O O . GLN A 1 175 ? -12.423 -6.522 23.783 1.00 96.81 175 GLN A O 1
ATOM 1364 N N . MET A 1 176 ? -13.103 -5.114 25.388 1.00 97.50 176 MET A N 1
ATOM 1365 C CA . MET A 1 176 ? -12.355 -3.974 24.860 1.00 97.50 176 MET A CA 1
ATOM 1366 C C . MET A 1 176 ? -10.839 -4.141 25.023 1.00 97.50 176 MET A C 1
ATOM 1368 O O . MET A 1 176 ? -10.079 -3.778 24.122 1.00 97.50 176 MET A O 1
ATOM 1372 N N . ASN A 1 177 ? -10.374 -4.744 26.117 1.00 95.88 177 ASN A N 1
ATOM 1373 C CA . ASN A 1 177 ? -8.959 -5.077 26.277 1.00 95.88 177 ASN A CA 1
ATOM 1374 C C . ASN A 1 177 ? -8.487 -6.108 25.242 1.00 95.88 177 ASN A C 1
ATOM 1376 O O . ASN A 1 177 ? -7.427 -5.917 24.641 1.00 95.88 177 ASN A O 1
ATOM 1380 N N . GLU A 1 178 ? -9.279 -7.144 24.969 1.00 97.44 178 GLU A N 1
ATOM 1381 C CA . GLU A 1 178 ? -8.972 -8.130 23.927 1.00 97.44 178 GLU A CA 1
ATOM 1382 C C . GLU A 1 178 ? -8.953 -7.501 22.529 1.00 97.44 178 GLU A C 1
ATOM 1384 O O . GLU A 1 178 ? -8.022 -7.729 21.749 1.00 97.44 178 GLU A O 1
ATOM 1389 N N . LEU A 1 179 ? -9.923 -6.633 22.223 1.00 98.00 179 LEU A N 1
ATOM 1390 C CA . LEU A 1 179 ? -9.944 -5.883 20.968 1.00 98.00 179 LEU A CA 1
ATOM 1391 C C . LEU A 1 179 ? -8.680 -5.028 20.807 1.00 98.00 179 LEU A C 1
ATOM 1393 O O . LEU A 1 179 ? -8.052 -5.037 19.744 1.00 98.00 179 LEU A O 1
ATOM 1397 N N . ARG A 1 180 ? -8.266 -4.333 21.871 1.00 97.62 180 ARG A N 1
ATOM 1398 C CA . ARG A 1 180 ? -7.037 -3.531 21.888 1.00 97.62 180 ARG A CA 1
ATOM 1399 C C . ARG A 1 180 ? -5.802 -4.388 21.613 1.00 97.62 180 ARG A C 1
ATOM 1401 O O . ARG A 1 180 ? -4.976 -4.020 20.779 1.00 97.62 180 ARG A O 1
ATOM 1408 N N . LEU A 1 181 ? -5.666 -5.529 22.291 1.00 97.56 181 LEU A N 1
ATOM 1409 C CA . LEU A 1 181 ? -4.533 -6.442 22.105 1.00 97.56 181 LEU A CA 1
ATOM 1410 C C . LEU A 1 181 ? -4.497 -7.029 20.688 1.00 97.56 181 LEU A C 1
ATOM 1412 O O . LEU A 1 181 ? -3.424 -7.123 20.087 1.00 97.56 181 LEU A O 1
ATOM 1416 N N . SER A 1 182 ? -5.659 -7.380 20.137 1.00 97.56 182 SER A N 1
ATOM 1417 C CA . SER A 1 182 ? -5.794 -7.838 18.754 1.00 97.56 182 SER A CA 1
ATOM 1418 C C . SER A 1 182 ? -5.320 -6.771 17.760 1.00 97.56 182 SER A C 1
ATOM 1420 O O . SER A 1 182 ? -4.485 -7.058 16.899 1.00 97.56 182 SER A O 1
ATOM 1422 N N . ALA A 1 183 ? -5.753 -5.519 17.932 1.00 96.25 183 ALA A N 1
ATOM 1423 C CA . ALA A 1 183 ? -5.342 -4.405 17.080 1.00 96.25 183 ALA A CA 1
ATOM 1424 C C . ALA A 1 183 ? -3.820 -4.167 17.116 1.00 96.25 183 ALA A C 1
ATOM 1426 O O . ALA A 1 183 ? -3.178 -4.087 16.066 1.00 96.25 183 ALA A O 1
ATOM 1427 N N . LEU A 1 184 ? -3.210 -4.173 18.306 1.00 95.25 184 LEU A N 1
ATOM 1428 C CA . LEU A 1 184 ? -1.753 -4.055 18.459 1.00 95.25 184 LEU A CA 1
ATOM 1429 C C . LEU A 1 184 ? -0.994 -5.219 17.798 1.00 95.25 184 LEU A C 1
ATOM 1431 O O . LEU A 1 184 ? 0.081 -5.027 17.227 1.00 95.25 184 LEU A O 1
ATOM 1435 N N . ARG A 1 185 ? -1.551 -6.436 17.819 1.00 95.56 185 ARG A N 1
ATOM 1436 C CA . ARG A 1 185 ? -0.956 -7.592 17.131 1.00 95.56 185 ARG A CA 1
ATOM 1437 C C . ARG A 1 185 ? -0.971 -7.416 15.612 1.00 95.56 185 ARG A C 1
ATOM 1439 O O . ARG A 1 185 ? 0.033 -7.720 14.967 1.00 95.56 185 ARG A O 1
ATOM 1446 N N . VAL A 1 186 ? -2.067 -6.905 15.045 1.00 94.56 186 VAL A N 1
ATOM 1447 C CA . VAL A 1 186 ? -2.146 -6.577 13.609 1.00 94.56 186 VAL A CA 1
ATOM 1448 C C . VAL A 1 186 ? -1.108 -5.518 13.246 1.00 94.56 186 VAL A C 1
ATOM 1450 O O . VAL A 1 186 ? -0.366 -5.699 12.279 1.00 94.56 186 VAL A O 1
ATOM 1453 N N . GLN A 1 187 ? -0.994 -4.462 14.055 1.00 93.06 187 GLN A N 1
ATOM 1454 C CA . GLN A 1 187 ? 0.011 -3.415 13.878 1.00 93.06 187 GLN A CA 1
ATOM 1455 C C . GLN A 1 187 ? 1.431 -4.004 13.812 1.00 93.06 187 GLN A C 1
ATOM 1457 O O . GLN A 1 187 ? 2.179 -3.725 12.872 1.00 93.06 187 GLN A O 1
ATOM 1462 N N . GLN A 1 188 ? 1.785 -4.882 14.757 1.00 89.69 188 GLN A N 1
ATOM 1463 C CA . GLN A 1 188 ? 3.098 -5.530 14.789 1.00 89.69 188 GLN A CA 1
ATOM 1464 C C . GLN A 1 188 ? 3.339 -6.438 13.577 1.00 89.69 188 GLN A C 1
ATOM 1466 O O . GLN A 1 188 ? 4.426 -6.423 12.997 1.00 89.69 188 GLN A O 1
ATOM 1471 N N . MET A 1 189 ? 2.333 -7.216 13.171 1.00 91.25 189 MET A N 1
ATOM 1472 C CA . MET A 1 189 ? 2.438 -8.109 12.016 1.00 91.25 189 MET A CA 1
ATOM 1473 C C . MET A 1 189 ? 2.730 -7.323 10.731 1.00 91.25 189 MET A C 1
ATOM 1475 O O . MET A 1 189 ? 3.621 -7.693 9.968 1.00 91.25 189 MET A O 1
ATOM 1479 N N . VAL A 1 190 ? 2.041 -6.200 10.522 1.00 90.75 190 VAL A N 1
ATOM 1480 C CA . VAL A 1 190 ? 2.222 -5.345 9.340 1.00 90.75 190 VAL A CA 1
ATOM 1481 C C . VAL A 1 190 ? 3.592 -4.663 9.328 1.00 90.75 190 VAL A C 1
ATOM 1483 O O . VAL A 1 190 ? 4.227 -4.596 8.273 1.00 90.75 190 VAL A O 1
ATOM 1486 N N . MET A 1 191 ? 4.094 -4.220 10.484 1.00 87.19 191 MET A N 1
ATOM 1487 C CA . MET A 1 191 ? 5.456 -3.679 10.595 1.00 87.19 191 MET A CA 1
ATOM 1488 C C . MET A 1 191 ? 6.523 -4.736 10.262 1.00 87.19 191 MET A C 1
ATOM 1490 O O . MET A 1 191 ? 7.476 -4.452 9.532 1.00 87.19 191 MET A O 1
ATOM 1494 N N . ASN A 1 192 ? 6.337 -5.975 10.728 1.00 86.75 192 ASN A N 1
ATOM 1495 C CA . ASN A 1 192 ? 7.274 -7.074 10.479 1.00 86.75 192 ASN A CA 1
ATOM 1496 C C . ASN A 1 192 ? 7.332 -7.482 8.997 1.00 86.75 192 ASN A C 1
ATOM 1498 O O . ASN A 1 192 ? 8.417 -7.765 8.487 1.00 86.75 192 ASN A O 1
ATOM 1502 N N . LEU A 1 193 ? 6.205 -7.434 8.275 1.00 82.94 193 LEU A N 1
ATOM 1503 C CA . LEU A 1 193 ? 6.175 -7.683 6.826 1.00 82.94 193 LEU A CA 1
ATOM 1504 C C . LEU A 1 193 ? 7.079 -6.709 6.049 1.00 82.94 193 LEU A C 1
ATOM 1506 O O . LEU A 1 193 ? 7.677 -7.092 5.043 1.00 82.94 193 LEU A O 1
ATOM 1510 N N . GLY A 1 194 ? 7.218 -5.465 6.517 1.00 74.94 194 GLY A N 1
ATOM 1511 C CA . GLY A 1 194 ? 8.160 -4.500 5.944 1.00 74.94 194 GLY A CA 1
ATOM 1512 C C . GLY A 1 194 ? 9.626 -4.882 6.187 1.00 74.94 194 GLY A C 1
ATOM 1513 O O . GLY A 1 194 ? 10.451 -4.798 5.274 1.00 74.94 194 GLY A O 1
ATOM 1514 N N . LEU A 1 195 ? 9.951 -5.352 7.394 1.00 64.25 195 LEU A N 1
ATOM 1515 C CA . LEU A 1 195 ? 11.311 -5.729 7.801 1.00 64.25 195 LEU A CA 1
ATOM 1516 C C . LEU A 1 195 ? 11.816 -6.996 7.096 1.00 64.25 195 LEU A C 1
ATOM 1518 O O . LEU A 1 195 ? 12.957 -7.016 6.629 1.00 64.25 195 LEU A O 1
ATOM 1522 N N . GLU A 1 196 ? 10.974 -8.021 6.940 1.00 65.44 196 GLU A N 1
ATOM 1523 C CA . GLU A 1 196 ? 11.343 -9.248 6.215 1.00 65.44 196 GLU A CA 1
ATOM 1524 C C . GLU A 1 196 ? 11.689 -8.973 4.745 1.00 65.44 196 GLU A C 1
ATOM 1526 O O . GLU A 1 196 ? 12.602 -9.582 4.178 1.00 65.44 196 GLU A O 1
ATOM 1531 N N . GLN A 1 197 ? 10.994 -8.024 4.109 1.00 61.75 197 GLN A N 1
ATOM 1532 C CA . GLN A 1 197 ? 11.317 -7.623 2.741 1.00 61.75 197 GLN A CA 1
ATOM 1533 C C . GLN A 1 197 ? 12.655 -6.886 2.646 1.00 61.75 197 GLN A C 1
ATOM 1535 O O . GLN A 1 197 ? 13.394 -7.088 1.678 1.00 61.75 197 GLN A O 1
ATOM 1540 N N . ILE A 1 198 ? 12.995 -6.067 3.643 1.00 60.69 198 ILE A N 1
ATOM 1541 C CA . ILE A 1 198 ? 14.296 -5.389 3.718 1.00 60.69 198 ILE A CA 1
ATOM 1542 C C . ILE A 1 198 ? 15.419 -6.418 3.918 1.00 60.69 198 ILE A C 1
ATOM 1544 O O . ILE A 1 198 ? 16.423 -6.375 3.209 1.00 60.69 198 ILE A O 1
ATOM 1548 N N . GLN A 1 199 ? 15.230 -7.404 4.798 1.00 57.81 199 GLN A N 1
ATOM 1549 C CA . GLN A 1 199 ? 16.222 -8.456 5.046 1.00 57.81 199 GLN A CA 1
ATOM 1550 C C . GLN A 1 199 ? 16.463 -9.348 3.820 1.00 57.81 199 GLN A C 1
ATOM 1552 O O . GLN A 1 199 ? 17.618 -9.627 3.486 1.00 57.81 199 GLN A O 1
ATOM 1557 N N . LYS A 1 200 ? 15.409 -9.734 3.084 1.00 60.84 200 LYS A N 1
ATOM 1558 C CA . LYS A 1 200 ? 15.554 -10.468 1.810 1.00 60.84 200 LYS A CA 1
ATOM 1559 C C . LYS A 1 200 ? 16.350 -9.674 0.770 1.00 60.84 200 LYS A C 1
ATOM 1561 O O . LYS A 1 200 ? 17.147 -10.259 0.039 1.00 60.84 200 LYS A O 1
ATOM 1566 N N . LYS A 1 201 ? 16.181 -8.347 0.708 1.00 58.22 201 LYS A N 1
ATOM 1567 C CA . LYS A 1 201 ? 16.977 -7.487 -0.185 1.00 58.22 201 LYS A CA 1
ATOM 1568 C C . LYS A 1 201 ? 18.454 -7.461 0.203 1.00 58.22 201 LYS A C 1
ATOM 1570 O O . LYS A 1 201 ? 19.290 -7.656 -0.673 1.00 58.22 201 LYS A O 1
ATOM 1575 N N . CYS A 1 202 ? 18.778 -7.279 1.485 1.00 49.75 202 CYS A N 1
ATOM 1576 C CA . CYS A 1 202 ? 20.167 -7.275 1.956 1.00 49.75 202 CYS A CA 1
ATOM 1577 C C . CYS A 1 202 ? 20.871 -8.618 1.693 1.00 49.75 202 CYS A C 1
ATOM 1579 O O . CYS A 1 202 ? 22.012 -8.639 1.237 1.00 49.75 202 CYS A O 1
ATOM 1581 N N . ALA A 1 203 ? 20.172 -9.739 1.900 1.00 52.38 203 ALA A N 1
ATOM 1582 C CA . ALA A 1 203 ? 20.707 -11.073 1.632 1.00 52.38 203 ALA A CA 1
ATOM 1583 C C . ALA A 1 203 ? 20.956 -11.334 0.133 1.00 52.38 203 ALA A C 1
ATOM 1585 O O . ALA A 1 203 ? 21.942 -11.975 -0.228 1.00 52.38 203 ALA A O 1
ATOM 1586 N N . ASN A 1 204 ? 20.090 -10.826 -0.748 1.00 54.72 204 ASN A N 1
ATOM 1587 C CA . ASN A 1 204 ? 20.245 -10.993 -2.194 1.00 54.72 204 ASN A CA 1
ATOM 1588 C C . ASN A 1 204 ? 21.293 -10.038 -2.789 1.00 54.72 204 ASN A C 1
ATOM 1590 O O . ASN A 1 204 ? 22.019 -10.433 -3.696 1.00 54.72 204 ASN A O 1
ATOM 1594 N N . ALA A 1 205 ? 21.424 -8.820 -2.254 1.00 53.56 205 ALA A N 1
ATOM 1595 C CA . ALA A 1 205 ? 22.470 -7.879 -2.656 1.00 53.56 205 ALA A CA 1
ATOM 1596 C C . ALA A 1 205 ? 23.878 -8.393 -2.302 1.00 53.56 205 ALA A C 1
ATOM 1598 O O . ALA A 1 205 ? 24.796 -8.250 -3.103 1.00 53.56 205 ALA A O 1
ATOM 1599 N N . GLY A 1 206 ? 24.040 -9.065 -1.153 1.00 43.34 206 GLY A N 1
ATOM 1600 C CA . GLY A 1 206 ? 25.312 -9.690 -0.764 1.00 43.34 206 GLY A CA 1
ATOM 1601 C C . GLY A 1 206 ? 25.740 -10.862 -1.658 1.00 43.34 206 GLY A C 1
ATOM 1602 O O . GLY A 1 206 ? 26.931 -11.105 -1.807 1.00 43.34 206 GLY A O 1
ATOM 1603 N N . LYS A 1 207 ? 24.787 -11.558 -2.295 1.00 46.59 207 LYS A N 1
ATOM 1604 C CA . LYS A 1 207 ? 25.065 -12.653 -3.243 1.00 46.59 207 LYS A CA 1
ATOM 1605 C C . LYS A 1 207 ? 25.405 -12.177 -4.656 1.00 46.59 207 LYS A C 1
ATOM 1607 O O . LYS A 1 207 ? 26.024 -12.924 -5.393 1.00 46.59 207 LYS A O 1
ATOM 1612 N N . ALA A 1 208 ? 24.991 -10.969 -5.038 1.00 43.00 208 ALA A N 1
ATOM 1613 C CA . ALA A 1 208 ? 25.298 -10.385 -6.347 1.00 43.00 208 ALA A CA 1
ATOM 1614 C C . ALA A 1 208 ? 26.664 -9.667 -6.389 1.00 43.00 208 ALA A C 1
ATOM 1616 O O . ALA A 1 208 ? 27.081 -9.214 -7.451 1.00 43.00 208 ALA A O 1
ATOM 1617 N N . ALA A 1 209 ? 27.335 -9.533 -5.238 1.00 41.66 209 ALA A N 1
ATOM 1618 C CA . ALA A 1 209 ? 28.646 -8.897 -5.090 1.00 41.66 209 ALA A CA 1
ATOM 1619 C C . ALA A 1 209 ? 29.814 -9.904 -4.952 1.00 41.66 209 ALA A C 1
ATOM 1621 O O . ALA A 1 209 ? 30.944 -9.481 -4.709 1.00 41.66 209 ALA A O 1
ATOM 1622 N N . GLN A 1 210 ? 29.539 -11.207 -5.085 1.00 35.88 210 GLN A N 1
ATOM 1623 C CA . GLN A 1 210 ? 30.514 -12.306 -5.154 1.00 35.88 210 GLN A CA 1
ATOM 1624 C C . GLN A 1 210 ? 30.510 -12.901 -6.560 1.00 35.88 210 GLN A C 1
ATOM 1626 O O . GLN A 1 210 ? 31.609 -13.261 -7.030 1.00 35.88 210 GLN A O 1
#

Radius of gyration: 38.06 Å; chains: 1; bounding box: 90×43×114 Å

Foldseek 3Di:
DDDDDDDDPDDPPPQDPVNCCVVQVVQLVVLVVQLVVLLVQLLVPPAPVSVVVSVVSNVVSLVSNVVSLVVCVVSPDDCPVVPVVSVVSSVVSVVSNVVSVVVNVVVVVLVVVLVVLLVVLVVLLVVLVVQLVVLVVVLVVLVVVLVVCVVVVVVVVSVVSVCCSPVPSVVSSVVSNVSNVVSVVSSVVSVVVVVVVVVVVVVVVVVVVD

Organism: Escherichia coli (NCBI:txid562)

pLDDT: mean 81.76, std 17.21, range [31.48, 98.31]

Sequence (210 aa):
MVQPALYQPGGKRQHSGIDSYHEYGAPVERSQRLGTFAAQNLTSADNEKMWQAQGRMLTAQSLKINALLQALREQGFDTTAIEQQEQEISRSLRQQGELAGQRLQLRQQQQQLSQQIVAAADEIARLAQGQANNAATSAGATQAGIYDLIEQHQRQAAESALDRLIDIDLEYVNQMNELRLSALRVQQMVMNLGLEQIQKKCANAGKAAQ

Secondary structure (DSSP, 8-state):
----------------HHHHIIIIIHHHHHHHHHHHHHHHHHHT--SHHHHHHHHHHHHHHHHHHHHHHHHHHHTT---HHHHHHHHHHHHHHHHHHHHHHHHHHHHHHHHHHHHHHHHHHHHHHHHHHHHHHHHHHHHHHHHHHHHHHHHTT-HHHHHHHHHHIIIIIIHHHHHHHHHHHHHHHHHHHHHHHHHHHHHHHHHHHHHTT-